Protein 2QGU (pdb70)

Structure (mmCIF, N/CA/C/O backbone):
data_2QGU
#
_entry.id   2QGU
#
_cell.length_a   42.495
_cell.length_b   46.478
_cell.length_c   117.508
_cell.angle_alpha   90.00
_cell.angle_beta   90.00
_cell.angle_gamma   90.00
#
_symmetry.space_group_name_H-M   'P 21 21 21'
#
loop_
_entity.id
_entity.type
_entity.pdbx_description
1 polymer 'Probable signal peptide protein'
2 non-polymer DI-PALMITOYL-3-SN-PHOSPHATIDYLETHANOLAMINE
3 water water
#
loop_
_atom_site.group_PDB
_atom_site.id
_atom_site.type_symbol
_atom_site.label_atom_id
_atom_site.label_alt_id
_atom_site.label_comp_id
_atom_site.label_asym_id
_atom_site.label_entity_id
_atom_site.label_seq_id
_atom_site.pdbx_PDB_ins_code
_atom_site.Cartn_x
_atom_site.Cartn_y
_atom_site.Cartn_z
_atom_site.occupancy
_atom_site.B_iso_or_equiv
_atom_site.auth_seq_id
_atom_site.auth_comp_id
_atom_site.auth_asym_id
_atom_site.auth_atom_id
_atom_site.pdbx_PDB_model_num
ATOM 1 N N . ALA A 1 29 ? 0.890 29.474 60.806 1.00 17.67 29 ALA A N 1
ATOM 2 C CA . ALA A 1 29 ? 1.915 28.480 60.370 1.00 16.89 29 ALA A CA 1
ATOM 3 C C . ALA A 1 29 ? 1.610 27.090 60.923 1.00 16.24 29 ALA A C 1
ATOM 4 O O . ALA A 1 29 ? 1.232 26.942 62.091 1.00 17.27 29 ALA A O 1
ATOM 6 N N . ASP A 1 30 ? 1.777 26.072 60.083 1.00 14.62 30 ASP A N 1
ATOM 7 C CA . ASP A 1 30 ? 1.548 24.692 60.517 1.00 13.10 30 ASP A CA 1
ATOM 8 C C . ASP A 1 30 ? 2.804 24.109 61.181 1.00 11.89 30 ASP A C 1
ATOM 9 O O . ASP A 1 30 ? 3.779 24.833 61.403 1.00 10.88 30 ASP A O 1
ATOM 14 N N . ALA A 1 31 ? 2.786 22.822 61.511 1.00 10.39 31 ALA A N 1
ATOM 15 C CA . ALA A 1 31 ? 3.907 22.221 62.238 1.00 9.42 31 ALA A CA 1
ATOM 16 C C . ALA A 1 31 ? 5.219 22.320 61.470 1.00 9.37 31 ALA A C 1
ATOM 17 O O . ALA A 1 31 ? 6.239 22.735 62.032 1.00 8.63 31 ALA A O 1
ATOM 19 N N . GLN A 1 32 ? 5.190 21.958 60.190 1.00 9.03 32 GLN A N 1
ATOM 20 C CA . GLN A 1 32 ? 6.412 21.941 59.388 1.00 9.56 32 GLN A CA 1
ATOM 21 C C . GLN A 1 32 ? 6.940 23.353 59.150 1.00 9.95 32 GLN A C 1
ATOM 22 O O . GLN A 1 32 ? 8.153 23.575 59.179 1.00 9.67 32 GLN A O 1
ATOM 28 N N . ALA A 1 33 ? 6.032 24.308 58.950 1.00 10.36 33 ALA A N 1
ATOM 29 C CA . ALA A 1 33 ? 6.425 25.709 58.747 1.00 10.84 33 ALA A CA 1
ATOM 30 C C . ALA A 1 33 ? 7.104 26.273 59.990 1.00 10.94 33 ALA A C 1
ATOM 31 O O . ALA A 1 33 ? 8.107 26.982 59.892 1.00 11.61 33 ALA A O 1
ATOM 33 N N . THR A 1 34 ? 6.561 25.935 61.155 1.00 10.89 34 THR A N 1
ATOM 34 C CA . THR A 1 34 ? 7.108 26.363 62.438 1.00 10.89 34 THR A CA 1
ATOM 35 C C . THR A 1 34 ? 8.531 25.839 62.632 1.00 10.22 34 THR A C 1
ATOM 36 O O . THR A 1 34 ? 9.444 26.592 62.996 1.00 10.38 34 THR A O 1
ATOM 40 N N . VAL A 1 35 ? 8.723 24.548 62.377 1.00 9.56 35 VAL A N 1
ATOM 41 C CA . VAL A 1 35 ? 10.046 23.945 62.498 1.00 9.15 35 VAL A CA 1
ATOM 42 C C . VAL A 1 35 ? 11.016 24.592 61.508 1.00 9.68 35 VAL A C 1
ATOM 43 O O . VAL A 1 35 ? 12.112 25.009 61.894 1.00 9.32 35 VAL A O 1
ATOM 47 N N . LYS A 1 36 ? 10.611 24.688 60.242 1.00 10.03 36 LYS A N 1
ATOM 48 C CA . LYS A 1 36 ? 11.486 25.245 59.205 1.00 10.83 36 LYS A CA 1
ATOM 49 C C . LYS A 1 36 ? 11.938 26.665 59.547 1.00 10.63 36 LYS A C 1
ATOM 50 O O . LYS A 1 36 ? 13.119 26.992 59.431 1.00 10.77 36 LYS A O 1
ATOM 56 N N . THR A 1 37 ? 10.992 27.504 59.955 1.00 11.09 37 THR A N 1
ATOM 57 C CA . THR A 1 37 ? 11.282 28.890 60.315 1.00 11.42 37 THR A CA 1
ATOM 58 C C . THR A 1 37 ? 12.279 28.966 61.477 1.00 11.21 37 THR A C 1
ATOM 59 O O . THR A 1 37 ? 13.253 29.722 61.413 1.00 11.85 37 THR A O 1
ATOM 63 N N . ALA A 1 38 ? 12.055 28.150 62.507 1.00 10.63 38 ALA A N 1
ATOM 64 C CA . ALA A 1 38 ? 12.918 28.122 63.687 1.00 10.02 38 ALA A CA 1
ATOM 65 C C . ALA A 1 38 ? 14.335 27.651 63.359 1.00 9.61 38 ALA A C 1
ATOM 66 O O . ALA A 1 38 ? 15.315 28.270 63.770 1.00 8.96 38 ALA A O 1
ATOM 68 N N . VAL A 1 39 ? 14.443 26.561 62.608 1.00 8.82 39 VAL A N 1
ATOM 69 C CA . VAL A 1 39 ? 15.754 26.024 62.247 1.00 9.07 39 VAL A CA 1
ATOM 70 C C . VAL A 1 39 ? 16.522 27.002 61.354 1.00 9.43 39 VAL A C 1
ATOM 71 O O . VAL A 1 39 ? 17.727 27.194 61.537 1.00 9.17 39 VAL A O 1
ATOM 75 N N . ASP A 1 40 ? 15.830 27.631 60.407 1.00 10.07 40 ASP A N 1
ATOM 76 C CA . ASP A 1 40 ? 16.456 28.652 59.558 1.00 11.02 40 ASP A CA 1
ATOM 77 C C . ASP A 1 40 ? 16.968 29.818 60.389 1.00 10.76 40 ASP A C 1
ATOM 78 O O . ASP A 1 40 ? 18.031 30.368 60.109 1.00 10.56 40 ASP A O 1
ATOM 83 N N . ASP A 1 41 ? 16.195 30.198 61.399 1.00 10.57 41 ASP A N 1
ATOM 84 C CA . ASP A 1 41 ? 16.566 31.282 62.299 1.00 10.54 41 ASP A CA 1
ATOM 85 C C . ASP A 1 41 ? 17.843 30.932 63.065 1.00 10.16 41 ASP A C 1
ATOM 86 O O . ASP A 1 41 ? 18.768 31.739 63.135 1.00 10.09 41 ASP A O 1
ATOM 91 N N . VAL A 1 42 ? 17.895 29.719 63.611 1.00 9.54 42 VAL A N 1
ATOM 92 C CA . VAL A 1 42 ? 19.090 29.224 64.287 1.00 9.12 42 VAL A CA 1
ATOM 93 C C . VAL A 1 42 ? 20.305 29.270 63.358 1.00 9.17 42 VAL A C 1
ATOM 94 O O . VAL A 1 42 ? 21.340 29.842 63.718 1.00 9.32 42 VAL A O 1
ATOM 98 N N . LEU A 1 43 ? 20.170 28.696 62.162 1.00 8.96 43 LEU A N 1
ATOM 99 C CA . LEU A 1 43 ? 21.288 28.619 61.216 1.00 9.21 43 LEU A CA 1
ATOM 100 C C . LEU A 1 43 ? 21.776 30.008 60.795 1.00 9.47 43 LEU A C 1
ATOM 101 O O . LEU A 1 43 ? 22.977 30.271 60.806 1.00 9.26 43 LEU A O 1
ATOM 106 N N . ALA A 1 44 ? 20.842 30.890 60.449 1.00 9.78 44 ALA A N 1
ATOM 107 C CA . ALA A 1 44 ? 21.191 32.250 60.013 1.00 10.15 44 ALA A CA 1
ATOM 108 C C . ALA A 1 44 ? 21.877 33.040 61.120 1.00 10.26 44 ALA A C 1
ATOM 109 O O . ALA A 1 44 ? 22.835 33.775 60.865 1.00 10.76 44 ALA A O 1
ATOM 111 N N . THR A 1 45 ? 21.381 32.894 62.347 1.00 10.31 45 THR A N 1
ATOM 112 C CA . THR A 1 45 ? 21.970 33.583 63.494 1.00 10.44 45 THR A CA 1
ATOM 113 C C . THR A 1 45 ? 23.419 33.151 63.733 1.00 10.50 45 THR A C 1
ATOM 114 O O . THR A 1 45 ? 24.305 34.000 63.892 1.00 10.69 45 THR A O 1
ATOM 118 N N . ILE A 1 46 ? 23.668 31.842 63.722 1.00 10.33 46 ILE A N 1
ATOM 119 C CA . ILE A 1 46 ? 25.033 31.326 63.874 1.00 10.22 46 ILE A CA 1
ATOM 120 C C . ILE A 1 46 ? 25.952 31.853 62.765 1.00 10.90 46 ILE A C 1
ATOM 121 O O . ILE A 1 46 ? 27.061 32.328 63.037 1.00 10.69 46 ILE A O 1
ATOM 126 N N . LYS A 1 47 ? 25.492 31.779 61.519 1.00 11.20 47 LYS A N 1
ATOM 127 C CA . LYS A 1 47 ? 26.313 32.193 60.379 1.00 12.13 47 LYS A CA 1
ATOM 128 C C . LYS A 1 47 ? 26.670 33.684 60.423 1.00 12.75 47 LYS A C 1
ATOM 129 O O . LYS A 1 47 ? 27.727 34.089 59.920 1.00 13.79 47 LYS A O 1
ATOM 135 N N . GLY A 1 48 ? 25.812 34.482 61.058 1.00 13.06 48 GLY A N 1
ATOM 136 C CA . GLY A 1 48 ? 26.037 35.924 61.188 1.00 13.79 48 GLY A CA 1
ATOM 137 C C . GLY A 1 48 ? 26.835 36.378 62.405 1.00 13.99 48 GLY A C 1
ATOM 138 O O . GLY A 1 48 ? 27.122 37.570 62.544 1.00 14.83 48 GLY A O 1
ATOM 139 N N . ASP A 1 49 ? 27.203 35.444 63.283 1.00 13.85 49 ASP A N 1
ATOM 140 C CA . ASP A 1 49 ? 27.878 35.780 64.543 1.00 14.05 49 ASP A CA 1
ATOM 141 C C . ASP A 1 49 ? 29.206 35.031 64.695 1.00 13.68 49 ASP A C 1
ATOM 142 O O . ASP A 1 49 ? 29.221 33.879 65.126 1.00 12.90 49 ASP A O 1
ATOM 147 N N . PRO A 1 50 ? 30.331 35.689 64.350 1.00 13.57 50 PRO A N 1
ATOM 148 C CA . PRO A 1 50 ? 31.647 35.060 64.515 1.00 13.91 50 PRO A CA 1
ATOM 149 C C . PRO A 1 50 ? 31.998 34.699 65.961 1.00 14.16 50 PRO A C 1
ATOM 150 O O . PRO A 1 50 ? 32.765 33.761 66.182 1.00 13.79 50 PRO A O 1
ATOM 154 N N . ASP A 1 51 ? 31.442 35.422 66.931 1.00 15.13 51 ASP A N 1
ATOM 155 C CA . ASP A 1 51 ? 31.715 35.140 68.344 1.00 16.20 51 ASP A CA 1
ATOM 156 C C . ASP A 1 51 ? 31.088 33.819 68.767 1.00 16.19 51 ASP A C 1
ATOM 157 O O . ASP A 1 51 ? 31.703 33.037 69.498 1.00 16.38 51 ASP A O 1
ATOM 162 N N . LEU A 1 52 ? 29.869 33.565 68.300 1.00 16.24 52 LEU A N 1
ATOM 163 C CA . LEU A 1 52 ? 29.236 32.271 68.535 1.00 16.31 52 LEU A CA 1
ATOM 164 C C . LEU A 1 52 ? 30.022 31.160 67.835 1.00 15.85 52 LEU A C 1
ATOM 165 O O . LEU A 1 52 ? 30.332 30.139 68.450 1.00 16.01 52 LEU A O 1
ATOM 170 N N . ARG A 1 53 ? 30.370 31.368 66.567 1.00 14.82 53 ARG A N 1
ATOM 171 C CA . ARG A 1 53 ? 31.171 30.385 65.840 1.00 14.53 53 ARG A CA 1
ATOM 172 C C . ARG A 1 53 ? 32.546 30.170 66.473 1.00 14.06 53 ARG A C 1
ATOM 173 O O . ARG A 1 53 ? 33.119 29.082 66.368 1.00 13.93 53 ARG A O 1
ATOM 181 N N . GLY A 1 54 ? 33.043 31.195 67.165 1.00 13.96 54 GLY A N 1
ATOM 182 C CA . GLY A 1 54 ? 34.305 31.100 67.902 1.00 13.90 54 GLY A CA 1
ATOM 183 C C . GLY A 1 54 ? 34.210 30.323 69.207 1.00 13.91 54 GLY A C 1
ATOM 184 O O . GLY A 1 54 ? 35.230 30.076 69.856 1.00 14.75 54 GLY A O 1
ATOM 185 N N . GLY A 1 55 ? 32.996 29.935 69.593 1.00 13.89 55 GLY A N 1
ATOM 186 C CA . GLY A 1 55 ? 32.788 29.073 70.764 1.00 13.75 55 GLY A CA 1
ATOM 187 C C . GLY A 1 55 ? 32.386 29.766 72.058 1.00 13.58 55 GLY A C 1
ATOM 188 O O . GLY A 1 55 ? 32.576 29.208 73.144 1.00 13.95 55 GLY A O 1
ATOM 189 N N . ASN A 1 56 ? 31.822 30.970 71.945 1.00 13.03 56 ASN A N 1
ATOM 190 C CA . ASN A 1 56 ? 31.310 31.706 73.104 1.00 11.89 56 ASN A CA 1
ATOM 191 C C . ASN A 1 56 ? 30.071 30.991 73.646 1.00 11.31 56 ASN A C 1
ATOM 192 O O . ASN A 1 56 ? 29.005 31.030 73.030 1.00 10.82 56 ASN A O 1
ATOM 197 N N . LEU A 1 57 ? 30.223 30.329 74.792 1.00 10.48 57 LEU A N 1
ATOM 198 C CA . LEU A 1 57 ? 29.144 29.518 75.357 1.00 10.31 57 LEU A CA 1
ATOM 199 C C . LEU A 1 57 ? 27.950 30.346 75.800 1.00 10.07 57 LEU A C 1
ATOM 200 O O . LEU A 1 57 ? 26.802 29.944 75.590 1.00 10.17 57 LEU A O 1
ATOM 205 N N . GLN A 1 58 ? 28.217 31.497 76.414 1.00 9.99 58 GLN A N 1
ATOM 206 C CA . GLN A 1 58 ? 27.145 32.385 76.840 1.00 9.60 58 GLN A CA 1
ATOM 207 C C . GLN A 1 58 ? 26.235 32.734 75.667 1.00 9.59 58 GLN A C 1
ATOM 208 O O . GLN A 1 58 ? 25.010 32.713 75.799 1.00 9.08 58 GLN A O 1
ATOM 214 N N . LYS A 1 59 ? 26.838 33.027 74.517 1.00 9.83 59 LYS A N 1
ATOM 215 C CA . LYS A 1 59 ? 26.079 33.347 73.317 1.00 9.86 59 LYS A CA 1
ATOM 216 C C . LYS A 1 59 ? 25.287 32.162 72.761 1.00 9.45 59 LYS A C 1
ATOM 217 O O . LYS A 1 59 ? 24.221 32.356 72.177 1.00 9.37 59 LYS A O 1
ATOM 223 N N . VAL A 1 60 ? 25.787 30.944 72.963 1.00 9.16 60 VAL A N 1
ATOM 224 C CA . VAL A 1 60 ? 25.040 29.745 72.558 1.00 8.99 60 VAL A CA 1
ATOM 225 C C . VAL A 1 60 ? 23.785 29.593 73.426 1.00 8.64 60 VAL A C 1
ATOM 226 O O . VAL A 1 60 ? 22.703 29.292 72.920 1.00 7.95 60 VAL A O 1
ATOM 230 N N . PHE A 1 61 ? 23.928 29.806 74.735 1.00 8.65 61 PHE A N 1
ATOM 231 C CA . PHE A 1 61 ? 22.765 29.804 75.618 1.00 8.51 61 PHE A CA 1
ATOM 232 C C . PHE A 1 61 ? 21.743 30.853 75.186 1.00 9.01 61 PHE A C 1
ATOM 233 O O . PHE A 1 61 ? 20.550 30.580 75.144 1.00 9.28 61 PHE A O 1
ATOM 241 N N . GLN A 1 62 ? 22.222 32.050 74.860 1.00 9.57 62 GLN A N 1
ATOM 242 C CA . GLN A 1 62 ? 21.345 33.131 74.418 1.00 10.13 62 GLN A CA 1
ATOM 243 C C . GLN A 1 62 ? 20.658 32.799 73.086 1.00 9.81 62 GLN A C 1
ATOM 244 O O . GLN A 1 62 ? 19.470 33.087 72.917 1.00 10.13 62 GLN A O 1
ATOM 250 N N . LEU A 1 63 ? 21.393 32.164 72.172 1.00 9.91 63 LEU A N 1
ATOM 251 C CA . LEU A 1 63 ? 20.831 31.658 70.911 1.00 10.14 63 LEU A CA 1
ATOM 252 C C . LEU A 1 63 ? 19.669 30.708 71.158 1.00 10.25 63 LEU A C 1
ATOM 253 O O . LEU A 1 63 ? 18.608 30.829 70.536 1.00 10.35 63 LEU A O 1
ATOM 258 N N . VAL A 1 64 ? 19.869 29.765 72.071 1.00 9.89 64 VAL A N 1
ATOM 259 C CA . VAL A 1 64 ? 18.834 28.789 72.394 1.00 10.32 64 VAL A CA 1
ATOM 260 C C . VAL A 1 64 ? 17.620 29.478 73.017 1.00 11.08 64 VAL A C 1
ATOM 261 O O . VAL A 1 64 ? 16.485 29.222 72.620 1.00 11.20 64 VAL A O 1
ATOM 265 N N . ASP A 1 65 ? 17.861 30.372 73.973 1.00 11.59 65 ASP A N 1
ATOM 266 C CA . ASP A 1 65 ? 16.774 31.093 74.628 1.00 12.69 65 ASP A CA 1
ATOM 267 C C . ASP A 1 65 ? 15.960 31.951 73.671 1.00 12.76 65 ASP A C 1
ATOM 268 O O . ASP A 1 65 ? 14.737 32.026 73.786 1.00 13.29 65 ASP A O 1
ATOM 273 N N . GLN A 1 66 ? 16.632 32.592 72.723 1.00 12.77 66 GLN A N 1
ATOM 274 C CA . GLN A 1 66 ? 15.954 33.531 71.834 1.00 12.74 66 GLN A CA 1
ATOM 275 C C . GLN A 1 66 ? 15.359 32.876 70.593 1.00 12.69 66 GLN A C 1
ATOM 276 O O . GLN A 1 66 ? 14.308 33.299 70.105 1.00 13.24 66 GLN A O 1
ATOM 282 N N . LYS A 1 67 ? 16.036 31.856 70.071 1.00 12.08 67 LYS A N 1
ATOM 283 C CA . LYS A 1 67 ? 15.680 31.304 68.763 1.00 11.87 67 LYS A CA 1
ATOM 284 C C . LYS A 1 67 ? 15.038 29.920 68.823 1.00 11.33 67 LYS A C 1
ATOM 285 O O . LYS A 1 67 ? 14.407 29.499 67.853 1.00 11.73 67 LYS A O 1
ATOM 291 N N . ILE A 1 68 ? 15.188 29.219 69.946 1.00 10.37 68 ILE A N 1
ATOM 292 C CA . ILE A 1 68 ? 14.612 27.869 70.074 1.00 10.27 68 ILE A CA 1
ATOM 293 C C . ILE A 1 68 ? 13.482 27.800 71.099 1.00 10.58 68 ILE A C 1
ATOM 294 O O . ILE A 1 68 ? 12.381 27.334 70.783 1.00 10.63 68 ILE A O 1
ATOM 299 N N . VAL A 1 69 ? 13.753 28.279 72.310 1.00 10.85 69 VAL A N 1
ATOM 300 C CA . VAL A 1 69 ? 12.793 28.230 73.423 1.00 11.80 69 VAL A CA 1
ATOM 301 C C . VAL A 1 69 ? 11.373 28.735 73.077 1.00 11.97 69 VAL A C 1
ATOM 302 O O . VAL A 1 69 ? 10.392 28.057 73.415 1.00 12.89 69 VAL A O 1
ATOM 306 N N . PRO A 1 70 ? 11.250 29.903 72.403 1.00 12.43 70 PRO A N 1
ATOM 307 C CA . PRO A 1 70 ? 9.898 30.372 72.058 1.00 12.31 70 PRO A CA 1
ATOM 308 C C . PRO A 1 70 ? 9.113 29.434 71.126 1.00 11.94 70 PRO A C 1
ATOM 309 O O . PRO A 1 70 ? 7.891 29.573 71.002 1.00 12.44 70 PRO A O 1
ATOM 313 N N . ARG A 1 71 ? 9.809 28.499 70.478 1.00 11.00 71 ARG A N 1
ATOM 314 C CA . ARG A 1 71 ? 9.173 27.555 69.561 1.00 10.73 71 ARG A CA 1
ATOM 315 C C . ARG A 1 71 ? 9.183 26.131 70.103 1.00 9.95 71 ARG A C 1
ATOM 316 O O . ARG A 1 71 ? 8.905 25.185 69.369 1.00 9.83 71 ARG A O 1
ATOM 324 N N . ALA A 1 72 ? 9.501 25.986 71.384 1.00 9.58 72 ALA A N 1
ATOM 325 C CA . ALA A 1 72 ? 9.652 24.676 71.999 1.00 9.35 72 ALA A CA 1
ATOM 326 C C . ALA A 1 72 ? 8.820 24.564 73.270 1.00 9.31 72 ALA A C 1
ATOM 327 O O . ALA A 1 72 ? 8.402 25.574 73.839 1.00 10.01 72 ALA A O 1
ATOM 329 N N . ASP A 1 73 ? 8.576 23.329 73.697 1.00 8.66 73 ASP A N 1
ATOM 330 C CA . ASP A 1 73 ? 7.945 23.058 74.985 1.00 8.82 73 ASP A CA 1
ATOM 331 C C . ASP A 1 73 ? 8.859 22.123 75.763 1.00 8.59 73 ASP A C 1
ATOM 332 O O . ASP A 1 73 ? 8.625 20.906 75.846 1.00 8.21 73 ASP A O 1
ATOM 337 N N . PHE A 1 74 ? 9.913 22.705 76.325 1.00 8.56 74 PHE A N 1
ATOM 338 C CA . PHE A 1 74 ? 10.912 21.913 77.028 1.00 8.37 74 PHE A CA 1
ATOM 339 C C . PHE A 1 74 ? 10.409 21.365 78.368 1.00 8.46 74 PHE A C 1
ATOM 340 O O . PHE A 1 74 ? 10.950 20.382 78.876 1.00 8.26 74 PHE A O 1
ATOM 348 N N . LYS A 1 75 ? 9.368 21.980 78.927 1.00 8.19 75 LYS A N 1
ATOM 349 C CA . LYS A 1 75 ? 8.732 21.417 80.108 1.00 8.89 75 LYS A CA 1
ATOM 350 C C . LYS A 1 75 ? 8.168 20.037 79.766 1.00 8.61 75 LYS A C 1
ATOM 351 O O . LYS A 1 75 ? 8.334 19.088 80.540 1.00 8.76 75 LYS A O 1
ATOM 357 N N . ARG A 1 76 ? 7.523 19.914 78.603 1.00 8.33 76 ARG A N 1
ATOM 358 C CA . ARG A 1 76 ? 7.043 18.599 78.170 1.00 8.91 76 ARG A CA 1
ATOM 359 C C . ARG A 1 76 ? 8.189 17.605 77.974 1.00 8.52 76 ARG A C 1
ATOM 360 O O . ARG A 1 76 ? 8.088 16.459 78.397 1.00 8.76 76 ARG A O 1
ATOM 368 N N . THR A 1 77 ? 9.277 18.043 77.338 1.00 8.46 77 THR A N 1
ATOM 369 C CA . THR A 1 77 ? 10.445 17.180 77.174 1.00 7.94 77 THR A CA 1
ATOM 370 C C . THR A 1 77 ? 10.911 16.645 78.525 1.00 7.93 77 THR A C 1
ATOM 371 O O . THR A 1 77 ? 11.233 15.466 78.660 1.00 7.94 77 THR A O 1
ATOM 375 N N . THR A 1 78 ? 10.936 17.528 79.521 1.00 8.15 78 THR A N 1
ATOM 376 C CA . THR A 1 78 ? 11.384 17.161 80.860 1.00 8.36 78 THR A CA 1
ATOM 377 C C . THR A 1 78 ? 10.392 16.218 81.533 1.00 8.81 78 THR A C 1
ATOM 378 O O . THR A 1 78 ? 10.794 15.253 82.179 1.00 9.02 78 THR A O 1
ATOM 382 N N . GLN A 1 79 ? 9.101 16.502 81.369 1.00 9.19 79 GLN A N 1
ATOM 383 C CA . GLN A 1 79 ? 8.052 15.620 81.877 1.00 10.40 79 GLN A CA 1
ATOM 384 C C . GLN A 1 79 ? 8.186 14.210 81.309 1.00 10.04 79 GLN A C 1
ATOM 385 O O . GLN A 1 79 ? 8.101 13.225 82.042 1.00 10.44 79 GLN A O 1
ATOM 391 N N . ILE A 1 80 ? 8.406 14.109 79.999 1.00 9.40 80 ILE A N 1
ATOM 392 C CA . ILE A 1 80 ? 8.560 12.800 79.376 1.00 9.68 80 ILE A CA 1
ATOM 393 C C . ILE A 1 80 ? 9.787 12.087 79.946 1.00 9.65 80 ILE A C 1
ATOM 394 O O . ILE A 1 80 ? 9.714 10.908 80.305 1.00 10.49 80 ILE A O 1
ATOM 399 N N . ALA A 1 81 ? 10.900 12.812 80.058 1.00 9.75 81 ALA A N 1
ATOM 400 C CA . ALA A 1 81 ? 12.142 12.237 80.575 1.00 10.23 81 ALA A CA 1
ATOM 401 C C . ALA A 1 81 ? 12.020 11.752 82.021 1.00 10.85 81 ALA A C 1
ATOM 402 O O . ALA A 1 81 ? 12.687 10.797 82.415 1.00 11.02 81 ALA A O 1
ATOM 420 N N . GLY A 1 83 ? 9.136 10.687 83.408 1.00 12.57 83 GLY A N 1
ATOM 421 C CA . GLY A 1 83 ? 8.139 9.609 83.466 1.00 13.34 83 GLY A CA 1
ATOM 422 C C . GLY A 1 83 ? 7.253 9.685 84.695 1.00 13.90 83 GLY A C 1
ATOM 423 O O . GLY A 1 83 ? 6.801 10.766 85.073 1.00 14.24 83 GLY A O 1
ATOM 424 N N . ARG A 1 84 ? 7.046 8.545 85.350 1.00 14.46 84 ARG A N 1
ATOM 425 C CA . ARG A 1 84 ? 6.187 8.494 86.536 1.00 15.19 84 ARG A CA 1
ATOM 426 C C . ARG A 1 84 ? 6.748 9.281 87.732 1.00 14.82 84 ARG A C 1
ATOM 427 O O . ARG A 1 84 ? 6.039 9.519 88.713 1.00 15.23 84 ARG A O 1
ATOM 435 N N . PHE A 1 85 ? 8.008 9.705 87.634 1.00 14.65 85 PHE A N 1
ATOM 436 C CA . PHE A 1 85 ? 8.672 10.433 88.722 1.00 14.71 85 PHE A CA 1
ATOM 437 C C . PHE A 1 85 ? 8.434 11.941 88.683 1.00 15.21 85 PHE A C 1
ATOM 438 O O . PHE A 1 85 ? 8.736 12.646 89.647 1.00 14.55 85 PHE A O 1
ATOM 446 N N . TRP A 1 86 ? 7.885 12.435 87.576 1.00 15.72 86 TRP A N 1
ATOM 447 C CA . TRP A 1 86 ? 7.580 13.860 87.447 1.00 16.91 86 TRP A CA 1
ATOM 448 C C . TRP A 1 86 ? 6.693 14.335 88.596 1.00 17.42 86 TRP A C 1
ATOM 449 O O . TRP A 1 86 ? 6.999 15.338 89.242 1.00 17.29 86 TRP A O 1
ATOM 460 N N . SER A 1 87 ? 5.617 13.593 88.854 1.00 18.32 87 SER A N 1
ATOM 461 C CA . SER A 1 87 ? 4.688 13.920 89.940 1.00 19.25 87 SER A CA 1
ATOM 462 C C . SER A 1 87 ? 5.312 13.784 91.335 1.00 19.54 87 SER A C 1
ATOM 463 O O . SER A 1 87 ? 4.860 14.436 92.284 1.00 20.01 87 SER A O 1
ATOM 466 N N . GLN A 1 88 ? 6.346 12.950 91.452 1.00 19.57 88 GLN A N 1
ATOM 467 C CA . GLN A 1 88 ? 7.097 12.766 92.705 1.00 19.65 88 GLN A CA 1
ATOM 468 C C . GLN A 1 88 ? 7.983 13.958 93.076 1.00 19.06 88 GLN A C 1
ATOM 469 O O . GLN A 1 88 ? 8.331 14.143 94.243 1.00 19.33 88 GLN A O 1
ATOM 475 N N . ALA A 1 89 ? 8.367 14.753 92.081 1.00 18.13 89 ALA A N 1
ATOM 476 C CA . ALA A 1 89 ? 9.224 15.908 92.319 1.00 17.64 89 ALA A CA 1
ATOM 477 C C . ALA A 1 89 ? 8.411 17.092 92.834 1.00 17.35 89 ALA A C 1
ATOM 478 O O . ALA A 1 89 ? 7.293 17.326 92.378 1.00 17.49 89 ALA A O 1
ATOM 480 N N . THR A 1 90 ? 8.980 17.833 93.782 1.00 17.19 90 THR A N 1
ATOM 481 C CA . THR A 1 90 ? 8.396 19.098 94.231 1.00 17.22 90 THR A CA 1
ATOM 482 C C . THR A 1 90 ? 8.380 20.087 93.062 1.00 17.17 90 THR A C 1
ATOM 483 O O . THR A 1 90 ? 9.114 19.894 92.090 1.00 16.98 90 THR A O 1
ATOM 487 N N . PRO A 1 91 ? 7.539 21.139 93.131 1.00 17.00 91 PRO A N 1
ATOM 488 C CA . PRO A 1 91 ? 7.562 22.126 92.047 1.00 16.78 91 PRO A CA 1
ATOM 489 C C . PRO A 1 91 ? 8.962 22.709 91.847 1.00 16.63 91 PRO A C 1
ATOM 490 O O . PRO A 1 91 ? 9.385 22.945 90.711 1.00 16.13 91 PRO A O 1
ATOM 494 N N . GLU A 1 92 ? 9.674 22.910 92.950 1.00 16.26 92 GLU A N 1
ATOM 495 C CA . GLU A 1 92 ? 11.032 23.448 92.938 1.00 16.23 92 GLU A CA 1
ATOM 496 C C . GLU A 1 92 ? 12.003 22.480 92.260 1.00 15.48 92 GLU A C 1
ATOM 497 O O . GLU A 1 92 ? 12.823 22.895 91.435 1.00 15.23 92 GLU A O 1
ATOM 503 N N . GLN A 1 93 ? 11.896 21.194 92.597 1.00 14.57 93 GLN A N 1
ATOM 504 C CA . GLN A 1 93 ? 12.685 20.161 91.920 1.00 13.54 93 GLN A CA 1
ATOM 505 C C . GLN A 1 93 ? 12.384 20.098 90.432 1.00 13.09 93 GLN A C 1
ATOM 506 O O . GLN A 1 93 ? 13.296 19.934 89.624 1.00 12.57 93 GLN A O 1
ATOM 512 N N . GLN A 1 94 ? 11.110 20.244 90.076 1.00 12.75 94 GLN A N 1
ATOM 513 C CA . GLN A 1 94 ? 10.704 20.234 88.671 1.00 12.48 94 GLN A CA 1
ATOM 514 C C . GLN A 1 94 ? 11.390 21.349 87.888 1.00 12.35 94 GLN A C 1
ATOM 515 O O . GLN A 1 94 ? 11.872 21.128 86.780 1.00 11.71 94 GLN A O 1
ATOM 521 N N . GLN A 1 95 ? 11.458 22.541 88.474 1.00 11.96 95 GLN A N 1
ATOM 522 C CA . GLN A 1 95 ? 12.144 23.663 87.841 1.00 12.08 95 GLN A CA 1
ATOM 523 C C . GLN A 1 95 ? 13.655 23.427 87.755 1.00 11.29 95 GLN A C 1
ATOM 524 O O . GLN A 1 95 ? 14.266 23.661 86.710 1.00 11.33 95 GLN A O 1
ATOM 530 N N . GLN A 1 96 ? 14.253 22.950 88.846 1.00 10.93 96 GLN A N 1
ATOM 531 C CA . GLN A 1 96 ? 15.693 22.681 88.872 1.00 10.98 96 GLN A CA 1
ATOM 532 C C . GLN A 1 96 ? 16.093 21.631 87.845 1.00 10.06 96 GLN A C 1
ATOM 533 O O . GLN A 1 96 ? 17.124 21.771 87.183 1.00 10.09 96 GLN A O 1
ATOM 539 N N . ILE A 1 97 ? 15.278 20.584 87.731 1.00 9.63 97 ILE A N 1
ATOM 540 C CA . ILE A 1 97 ? 15.526 19.517 86.756 1.00 9.07 97 ILE A CA 1
ATOM 541 C C . ILE A 1 97 ? 15.387 20.010 85.313 1.00 8.86 97 ILE A C 1
ATOM 542 O O . ILE A 1 97 ? 16.240 19.710 84.478 1.00 8.51 97 ILE A O 1
ATOM 547 N N A GLN A 1 98 ? 14.331 20.766 85.024 0.50 8.66 98 GLN A N 1
ATOM 548 N N B GLN A 1 98 ? 14.323 20.761 85.030 0.50 8.59 98 GLN A N 1
ATOM 549 C CA A GLN A 1 98 ? 14.198 21.360 83.694 0.50 8.66 98 GLN A CA 1
ATOM 550 C CA B GLN A 1 98 ? 14.160 21.406 83.722 0.50 8.45 98 GLN A CA 1
ATOM 551 C C A GLN A 1 98 ? 15.409 22.229 83.349 0.50 8.74 98 GLN A C 1
ATOM 552 C C B GLN A 1 98 ? 15.383 22.241 83.352 0.50 8.67 98 GLN A C 1
ATOM 553 O O A GLN A 1 98 ? 15.968 22.115 82.257 0.50 8.50 98 GLN A O 1
ATOM 554 O O B GLN A 1 98 ? 15.919 22.118 82.250 0.50 8.44 98 GLN A O 1
ATOM 565 N N . ASP A 1 99 ? 15.817 23.085 84.284 1.00 8.65 99 ASP A N 1
ATOM 566 C CA . ASP A 1 99 ? 16.946 23.982 84.056 1.00 8.93 99 ASP A CA 1
ATOM 567 C C . ASP A 1 99 ? 18.257 23.217 83.874 1.00 8.37 99 ASP A C 1
ATOM 568 O O . ASP A 1 99 ? 19.050 23.533 82.986 1.00 8.43 99 ASP A O 1
ATOM 573 N N . GLY A 1 100 ? 18.474 22.198 84.705 1.00 8.02 100 GLY A N 1
ATOM 574 C CA . GLY A 1 100 ? 19.698 21.396 84.626 1.00 7.53 100 GLY A CA 1
ATOM 575 C C . GLY A 1 100 ? 19.763 20.545 83.369 1.00 7.48 100 GLY A C 1
ATOM 576 O O . GLY A 1 100 ? 20.828 20.387 82.774 1.00 7.14 100 GLY A O 1
ATOM 577 N N . PHE A 1 101 ? 18.619 19.984 82.985 1.00 7.26 101 PHE A N 1
ATOM 578 C CA . PHE A 1 101 ? 18.491 19.194 81.759 1.00 7.28 101 PHE A CA 1
ATOM 579 C C . PHE A 1 101 ? 18.716 20.083 80.523 1.00 7.41 101 PHE A C 1
ATOM 580 O O . PHE A 1 101 ? 19.476 19.719 79.620 1.00 7.45 101 PHE A O 1
ATOM 588 N N . LYS A 1 102 ? 18.103 21.266 80.513 1.00 7.64 102 LYS A N 1
ATOM 589 C CA . LYS A 1 102 ? 18.316 22.235 79.434 1.00 7.99 102 LYS A CA 1
ATOM 590 C C . LYS A 1 102 ? 19.795 22.610 79.312 1.00 7.93 102 LYS A C 1
ATOM 591 O O . LYS A 1 102 ? 20.361 22.587 78.222 1.00 8.32 102 LYS A O 1
ATOM 597 N N . SER A 1 103 ? 20.422 22.949 80.434 1.00 7.72 103 SER A N 1
ATOM 598 C CA . SER A 1 103 ? 21.847 23.262 80.432 1.00 7.97 103 SER A CA 1
ATOM 599 C C . SER A 1 103 ? 22.692 22.098 79.911 1.00 8.12 103 SER A C 1
ATOM 600 O O . SER A 1 103 ? 23.620 22.307 79.132 1.00 8.35 103 SER A O 1
ATOM 603 N N A LEU A 1 104 ? 22.351 20.882 80.340 0.50 8.39 104 LEU A N 1
ATOM 604 N N B LEU A 1 104 ? 22.371 20.878 80.343 0.50 7.79 104 LEU A N 1
ATOM 605 C CA A LEU A 1 104 ? 23.043 19.664 79.922 0.50 8.60 104 LEU A CA 1
ATOM 606 C CA B LEU A 1 104 ? 23.091 19.693 79.889 0.50 7.74 104 LEU A CA 1
ATOM 607 C C A LEU A 1 104 ? 23.017 19.495 78.402 0.50 8.26 104 LEU A C 1
ATOM 608 C C B LEU A 1 104 ? 23.046 19.599 78.369 0.50 7.73 104 LEU A C 1
ATOM 609 O O A LEU A 1 104 ? 24.044 19.217 77.782 0.50 8.17 104 LEU A O 1
ATOM 610 O O B LEU A 1 104 ? 24.084 19.468 77.716 0.50 7.48 104 LEU A O 1
ATOM 619 N N . LEU A 1 105 ? 21.842 19.685 77.810 1.00 7.71 105 LEU A N 1
ATOM 620 C CA . LEU A 1 105 ? 21.680 19.581 76.357 1.00 7.14 105 LEU A CA 1
ATOM 621 C C . LEU A 1 105 ? 22.398 20.692 75.595 1.00 7.44 105 LEU A C 1
ATOM 622 O O . LEU A 1 105 ? 23.056 20.423 74.594 1.00 7.55 105 LEU A O 1
ATOM 627 N N . ILE A 1 106 ? 22.283 21.933 76.070 1.00 7.35 106 ILE A N 1
ATOM 628 C CA . ILE A 1 106 ? 22.942 23.046 75.392 1.00 7.55 106 ILE A CA 1
ATOM 629 C C . ILE A 1 106 ? 24.457 22.821 75.403 1.00 7.60 106 ILE A C 1
ATOM 630 O O . ILE A 1 106 ? 25.113 22.946 74.370 1.00 7.62 106 ILE A O 1
ATOM 635 N N . ARG A 1 107 ? 25.009 22.464 76.561 1.00 7.63 107 ARG A N 1
ATOM 636 C CA . ARG A 1 107 ? 26.444 22.204 76.677 1.00 8.05 107 ARG A CA 1
ATOM 637 C C . ARG A 1 107 ? 26.906 21.025 75.819 1.00 8.24 107 ARG A C 1
ATOM 638 O O . ARG A 1 107 ? 28.008 21.044 75.275 1.00 8.95 107 ARG A O 1
ATOM 646 N N . THR A 1 108 ? 26.051 20.013 75.691 1.00 8.54 108 THR A N 1
ATOM 647 C CA . THR A 1 108 ? 26.342 18.842 74.861 1.00 8.80 108 THR A CA 1
ATOM 648 C C . THR A 1 108 ? 26.444 19.213 73.376 1.00 8.71 108 THR A C 1
ATOM 649 O O . THR A 1 108 ? 27.331 18.727 72.666 1.00 9.21 108 THR A O 1
ATOM 653 N N . TYR A 1 109 ? 25.540 20.077 72.913 1.00 8.41 109 TYR A N 1
ATOM 654 C CA . TYR A 1 109 ? 25.456 20.382 71.490 1.00 8.38 109 TYR A CA 1
ATOM 655 C C . TYR A 1 109 ? 26.066 21.719 71.104 1.00 8.45 109 TYR A C 1
ATOM 656 O O . TYR A 1 109 ? 26.023 22.108 69.939 1.00 8.52 109 TYR A O 1
ATOM 665 N N . ALA A 1 110 ? 26.673 22.402 72.071 1.00 8.52 110 ALA A N 1
ATOM 666 C CA . ALA A 1 110 ? 27.249 23.724 71.816 1.00 8.66 110 ALA A CA 1
ATOM 667 C C . ALA A 1 110 ? 28.328 23.683 70.738 1.00 8.93 110 ALA A C 1
ATOM 668 O O . ALA A 1 110 ? 28.417 24.599 69.920 1.00 9.23 110 ALA A O 1
ATOM 670 N N . GLY A 1 111 ? 29.147 22.633 70.745 1.00 9.51 111 GLY A N 1
ATOM 671 C CA . GLY A 1 111 ? 30.184 22.466 69.728 1.00 9.77 111 GLY A CA 1
ATOM 672 C C . GLY A 1 111 ? 29.621 22.332 68.325 1.00 9.81 111 GLY A C 1
ATOM 673 O O . GLY A 1 111 ? 30.092 22.995 67.391 1.00 10.12 111 GLY A O 1
ATOM 674 N N . ALA A 1 112 ? 28.605 21.486 68.177 1.00 9.70 112 ALA A N 1
ATOM 675 C CA . ALA A 1 112 ? 27.968 21.265 66.885 1.00 9.94 112 ALA A CA 1
ATOM 676 C C . ALA A 1 112 ? 27.353 22.553 66.350 1.00 9.95 112 ALA A C 1
ATOM 677 O O . ALA A 1 112 ? 27.455 22.847 65.161 1.00 10.56 112 ALA A O 1
ATOM 679 N N . LEU A 1 113 ? 26.720 23.325 67.229 1.00 9.22 113 LEU A N 1
ATOM 680 C CA . LEU A 1 113 ? 26.122 24.589 66.814 1.00 8.97 113 LEU A CA 1
ATOM 681 C C . LEU A 1 113 ? 27.182 25.605 66.393 1.00 8.74 113 LEU A C 1
ATOM 682 O O . LEU A 1 113 ? 27.047 26.242 65.350 1.00 9.15 113 LEU A O 1
ATOM 687 N N . ALA A 1 114 ? 28.235 25.745 67.194 1.00 9.06 114 ALA A N 1
ATOM 688 C CA . ALA A 1 114 ? 29.303 26.703 66.892 1.00 9.04 114 ALA A CA 1
ATOM 689 C C . ALA A 1 114 ? 30.038 26.386 65.597 1.00 9.42 114 ALA A C 1
ATOM 690 O O . ALA A 1 114 ? 30.560 27.290 64.942 1.00 9.86 114 ALA A O 1
ATOM 692 N N . ASN A 1 115 ? 30.071 25.107 65.232 1.00 9.22 115 ASN A N 1
ATOM 693 C CA . ASN A 1 115 ? 30.803 24.652 64.055 1.00 9.97 115 ASN A CA 1
ATOM 694 C C . ASN A 1 115 ? 30.025 24.802 62.747 1.00 9.79 115 ASN A C 1
ATOM 695 O O . ASN A 1 115 ? 30.551 24.516 61.666 1.00 10.07 115 ASN A O 1
ATOM 700 N N . VAL A 1 116 ? 28.777 25.263 62.841 1.00 9.31 116 VAL A N 1
ATOM 701 C CA . VAL A 1 116 ? 27.966 25.531 61.648 1.00 9.67 116 VAL A 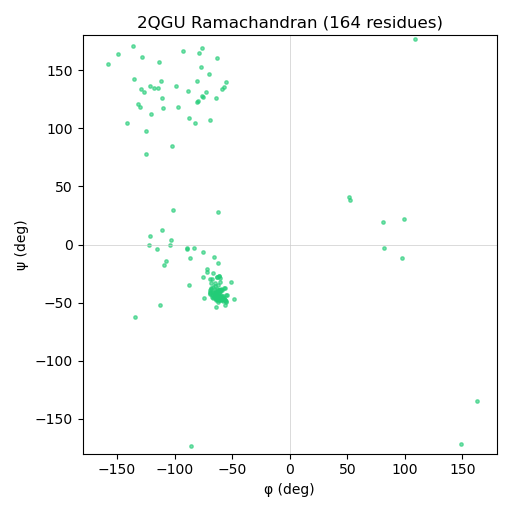CA 1
ATOM 702 C C . VAL A 1 116 ? 28.658 26.557 60.743 1.00 9.94 116 VAL A C 1
ATOM 703 O O . VAL A 1 116 ? 29.170 27.573 61.222 1.00 10.78 116 VAL A O 1
ATOM 707 N N . ARG A 1 117 ? 28.692 26.267 59.443 1.00 10.51 117 ARG A N 1
ATOM 708 C CA . ARG A 1 117 ? 29.235 27.201 58.455 1.00 10.72 117 ARG A CA 1
ATOM 709 C C . ARG A 1 117 ? 28.312 27.306 57.243 1.00 10.91 117 ARG A C 1
ATOM 710 O O . ARG A 1 117 ? 27.772 28.373 56.954 1.00 11.46 117 ARG A O 1
ATOM 718 N N . ASN A 1 118 ? 28.130 26.190 56.542 1.00 11.22 118 ASN A N 1
ATOM 719 C CA . ASN A 1 118 ? 27.413 26.193 55.271 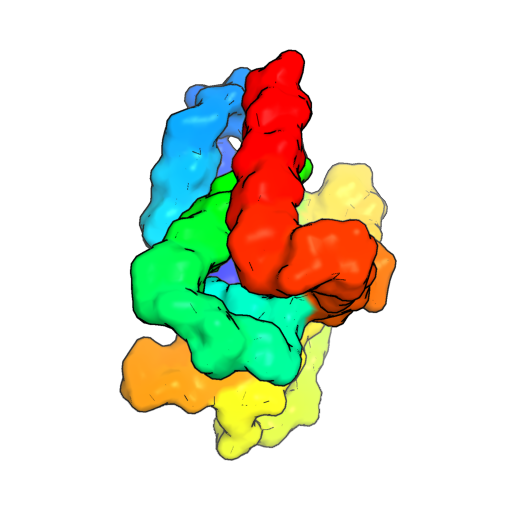1.00 11.57 118 ASN A CA 1
ATOM 720 C C . ASN A 1 118 ? 26.183 25.284 55.229 1.00 11.00 118 ASN A C 1
ATOM 721 O O . ASN A 1 118 ? 25.572 25.104 54.169 1.00 11.11 118 ASN A O 1
ATOM 726 N N . GLN A 1 119 ? 25.816 24.718 56.379 1.00 10.85 119 GLN A N 1
ATOM 727 C CA . GLN A 1 119 ? 24.724 23.745 56.438 1.00 10.89 119 GLN A CA 1
ATOM 728 C C . GLN A 1 119 ? 23.421 24.299 55.907 1.00 10.99 119 GLN A C 1
ATOM 729 O O . GLN A 1 119 ? 23.045 25.429 56.211 1.00 11.20 119 GLN A O 1
ATOM 735 N N . THR A 1 120 ? 22.748 23.479 55.105 1.00 10.87 120 THR A N 1
ATOM 736 C CA . THR A 1 120 ? 21.402 23.751 54.636 1.00 10.77 120 THR A CA 1
ATOM 737 C C . THR A 1 120 ? 20.529 22.562 55.029 1.00 10.06 120 THR A C 1
ATOM 738 O O . THR A 1 120 ? 21.042 21.489 55.342 1.00 9.75 120 THR A O 1
ATOM 742 N N A VAL A 1 121 ? 19.215 22.752 55.005 0.50 9.95 121 VAL A N 1
ATOM 743 N N B VAL A 1 121 ? 19.216 22.771 55.017 0.50 9.81 121 VAL 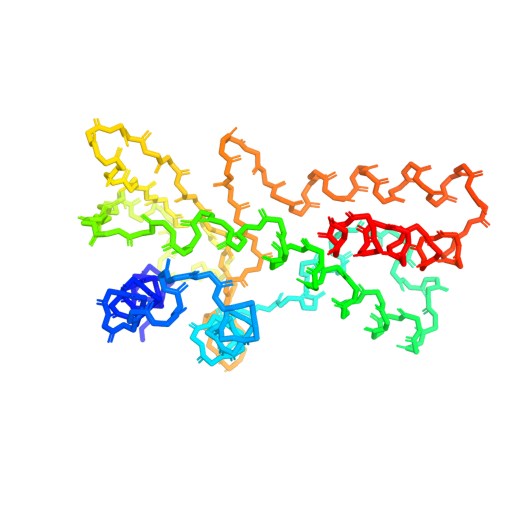A N 1
ATOM 744 C CA A VAL A 1 121 ? 18.290 21.704 55.435 0.50 9.99 121 VAL A CA 1
ATOM 745 C CA B VAL A 1 121 ? 18.260 21.740 55.421 0.50 9.73 121 VAL A CA 1
ATOM 746 C C A VAL A 1 121 ? 17.154 21.511 54.434 0.50 9.76 121 VAL A C 1
ATOM 747 C C B VAL A 1 121 ? 17.226 21.512 54.327 0.50 9.60 121 VAL A C 1
ATOM 748 O O A VAL A 1 121 ? 16.573 22.483 53.937 0.50 10.05 121 VAL A O 1
ATOM 749 O O B VAL A 1 121 ? 16.782 22.457 53.663 0.50 9.87 121 VAL A O 1
ATOM 756 N N . ALA A 1 122 ? 16.868 20.246 54.135 1.00 9.60 122 ALA A N 1
ATOM 757 C CA . ALA A 1 122 ? 15.771 19.870 53.261 1.00 9.37 122 ALA A CA 1
ATOM 758 C C . ALA A 1 122 ? 14.754 19.123 54.108 1.00 9.13 122 ALA A C 1
ATOM 759 O O . ALA A 1 122 ? 15.125 18.313 54.968 1.00 9.20 122 ALA A O 1
ATOM 761 N N . TYR A 1 123 ? 13.479 19.413 53.877 1.00 8.96 123 TYR A N 1
ATOM 762 C CA . TYR A 1 123 ? 12.397 18.751 54.596 1.00 8.81 123 TYR A CA 1
ATOM 763 C C . TYR A 1 123 ? 11.788 17.629 53.777 1.00 8.79 123 TYR A C 1
ATOM 764 O O . TYR A 1 123 ? 11.577 17.759 52.565 1.00 9.58 123 TYR A O 1
ATOM 773 N N . LYS A 1 124 ? 11.545 16.513 54.452 1.00 8.36 124 LYS A N 1
ATOM 774 C CA . LYS A 1 124 ? 10.842 15.391 53.856 1.00 8.07 124 LYS A CA 1
ATOM 775 C C . LYS A 1 124 ? 9.338 15.705 53.873 1.00 7.88 124 LYS A C 1
ATOM 776 O O . LYS A 1 124 ? 8.902 16.634 54.566 1.00 7.64 124 LYS A O 1
ATOM 782 N N . PRO A 1 125 ? 8.537 14.952 53.100 1.00 7.69 125 PRO A N 1
ATOM 783 C CA . PRO A 1 125 ? 7.102 15.236 53.095 1.00 7.54 125 PRO A CA 1
ATOM 784 C C . PRO A 1 125 ? 6.507 15.205 54.498 1.00 7.15 125 PRO A C 1
ATOM 785 O O . PRO A 1 125 ? 6.869 14.350 55.315 1.00 7.75 125 PRO A O 1
ATOM 789 N N . PHE A 1 126 ? 5.606 16.142 54.767 1.00 7.33 126 PHE A N 1
ATOM 790 C CA . PHE A 1 126 ? 4.826 16.107 55.992 1.00 7.04 126 PHE A CA 1
ATOM 791 C C . PHE A 1 126 ? 3.682 15.129 55.791 1.00 7.15 126 PHE A C 1
ATOM 792 O O . PHE A 1 126 ? 2.877 15.283 54.867 1.00 7.29 126 PHE A O 1
ATOM 800 N N . ARG A 1 127 ? 3.621 14.121 56.657 1.00 6.64 127 ARG A N 1
ATOM 801 C CA . ARG A 1 127 ? 2.756 12.965 56.422 1.00 6.64 127 ARG A CA 1
ATOM 802 C C . ARG A 1 127 ? 1.518 12.882 57.304 1.00 6.75 127 ARG A C 1
ATOM 803 O O . ARG A 1 127 ? 0.622 12.091 57.023 1.00 6.75 127 ARG A O 1
ATOM 811 N N . ALA A 1 128 ? 1.472 13.660 58.379 1.00 6.92 128 ALA A N 1
ATOM 812 C CA . ALA A 1 128 ? 0.285 13.681 59.235 1.00 7.39 128 ALA A CA 1
ATOM 813 C C . ALA A 1 128 ? -0.849 14.478 58.585 1.00 7.81 128 ALA A C 1
ATOM 814 O O . ALA A 1 128 ? -0.645 15.162 57.575 1.00 8.28 128 ALA A O 1
ATOM 816 N N . ALA A 1 129 ? -2.046 14.390 59.161 1.00 8.24 129 ALA A N 1
ATOM 817 C CA . ALA A 1 129 ? -3.168 15.188 58.677 1.00 8.79 129 ALA A CA 1
ATOM 818 C C . ALA A 1 129 ? -3.050 16.630 59.160 1.00 9.27 129 ALA A C 1
ATOM 819 O O . ALA A 1 129 ? -2.466 16.896 60.222 1.00 9.37 129 ALA A O 1
ATOM 821 N N . ALA A 1 130 ? -3.625 17.556 58.397 1.00 9.81 130 ALA A N 1
ATOM 822 C CA . ALA A 1 130 ? -3.589 18.967 58.765 1.00 10.29 130 ALA A CA 1
ATOM 823 C C . ALA A 1 130 ? -4.271 19.206 60.114 1.00 10.20 130 ALA A C 1
ATOM 824 O O . ALA A 1 130 ? -3.903 20.134 60.838 1.00 10.91 130 ALA A O 1
ATOM 826 N N . ASP A 1 131 ? -5.245 18.359 60.451 1.00 9.92 131 ASP A N 1
ATOM 827 C CA . ASP A 1 131 ? -5.992 18.456 61.710 1.00 10.20 131 ASP A CA 1
ATOM 828 C C . ASP A 1 131 ? -5.380 17.678 62.882 1.00 10.15 131 ASP A C 1
ATOM 829 O O . ASP A 1 131 ? -5.903 17.727 64.000 1.00 10.38 131 ASP A O 1
ATOM 834 N N . ASP A 1 132 ? -4.301 16.935 62.625 1.00 9.36 132 ASP A N 1
ATOM 835 C CA . ASP A 1 132 ? -3.568 16.273 63.710 1.00 9.39 132 ASP A CA 1
ATOM 836 C C . ASP A 1 132 ? -2.831 17.306 64.566 1.00 9.47 132 ASP A C 1
ATOM 837 O O . ASP A 1 132 ? -2.376 18.334 64.058 1.00 9.66 132 ASP A O 1
ATOM 842 N N . THR A 1 133 ? -2.724 17.026 65.863 1.00 9.40 133 THR A N 1
ATOM 843 C CA . THR A 1 133 ? -2.153 17.994 66.806 1.00 9.48 133 THR A CA 1
ATOM 844 C C . THR A 1 133 ? -0.845 17.544 67.459 1.00 8.89 133 THR A C 1
ATOM 845 O O . THR A 1 133 ? -0.242 18.293 68.227 1.00 9.12 133 THR A O 1
ATOM 849 N N . ASP A 1 134 ? -0.415 16.319 67.163 1.00 8.02 134 ASP A N 1
ATOM 850 C CA . ASP A 1 134 ? 0.839 15.796 67.689 1.00 7.99 134 ASP A CA 1
ATOM 851 C C . ASP A 1 134 ? 1.491 14.991 66.576 1.00 7.79 134 ASP A C 1
ATOM 852 O O . ASP A 1 134 ? 1.069 13.872 66.266 1.00 8.32 134 ASP A O 1
ATOM 857 N N . VAL A 1 135 ? 2.517 15.578 65.972 1.00 6.28 135 VAL A N 1
ATOM 858 C CA . VAL A 1 135 ? 3.012 15.122 64.667 1.00 6.48 135 VAL A CA 1
ATOM 859 C C . VAL A 1 135 ? 4.536 15.052 64.641 1.00 6.02 135 VAL A C 1
ATOM 860 O O . VAL A 1 135 ? 5.205 15.512 65.573 1.00 6.24 135 VAL A O 1
ATOM 864 N N . VAL A 1 136 ? 5.078 14.477 63.568 1.00 5.60 136 VAL A N 1
ATOM 865 C CA . VAL A 1 136 ? 6.523 14.439 63.357 1.00 5.54 136 VAL A CA 1
ATOM 866 C C . VAL A 1 136 ? 6.867 15.198 62.081 1.00 5.67 136 VAL A C 1
ATOM 867 O O . VAL A 1 136 ? 6.195 15.046 61.062 1.00 6.48 136 VAL A O 1
ATOM 871 N N . VAL A 1 137 ? 7.896 16.037 62.168 1.00 5.60 137 VAL A N 1
ATOM 872 C CA . VAL A 1 137 ? 8.478 16.722 61.013 1.00 5.78 137 VAL A CA 1
ATOM 873 C C . VAL A 1 137 ? 9.864 16.132 60.784 1.00 5.93 137 VAL A C 1
ATOM 874 O O . VAL A 1 137 ? 10.679 16.076 61.711 1.00 6.27 137 VAL A O 1
ATOM 878 N N . ARG A 1 138 ? 10.118 15.669 59.562 1.00 5.93 138 ARG A N 1
ATOM 879 C CA . ARG A 1 138 ? 11.374 14.996 59.251 1.00 6.37 138 ARG A CA 1
ATOM 880 C C . ARG A 1 138 ? 12.225 15.834 58.307 1.00 6.30 138 ARG A C 1
ATOM 881 O O . ARG A 1 138 ? 11.713 16.466 57.382 1.00 6.25 138 ARG A O 1
ATOM 889 N N . SER A 1 139 ? 13.535 15.837 58.541 1.00 6.13 139 SER A N 1
ATOM 890 C CA . SER A 1 139 ? 14.436 16.675 57.759 1.00 6.35 139 SER A CA 1
ATOM 891 C C . SER A 1 139 ? 15.821 16.053 57.626 1.00 6.39 139 SER A C 1
ATOM 892 O O . SER A 1 139 ? 16.178 15.125 58.362 1.00 6.37 139 SER A O 1
ATOM 895 N N . THR A 1 140 ? 16.586 16.582 56.672 1.00 6.84 140 THR A N 1
ATOM 896 C CA . THR A 1 140 ? 17.967 16.173 56.447 1.00 7.49 140 THR A CA 1
ATOM 897 C C . THR A 1 140 ? 18.829 17.422 56.332 1.00 7.60 140 THR A C 1
ATOM 898 O O . THR A 1 140 ? 18.594 18.274 55.464 1.00 7.34 140 THR A O 1
ATOM 902 N N . VAL A 1 141 ? 19.817 17.530 57.209 1.00 7.59 141 VAL A N 1
ATOM 903 C CA . VAL A 1 141 ? 20.798 18.608 57.156 1.00 8.34 141 VAL A CA 1
ATOM 904 C C . VAL A 1 141 ? 21.940 18.153 56.250 1.00 8.13 141 VAL A C 1
ATOM 905 O O . VAL A 1 141 ? 22.431 17.027 56.390 1.00 8.80 141 VAL A O 1
ATOM 909 N N . ASN A 1 142 ? 22.350 19.012 55.316 1.00 8.26 142 ASN A N 1
ATOM 910 C CA . ASN A 1 142 ? 23.580 18.759 54.575 1.00 8.70 142 ASN A CA 1
ATOM 911 C C . ASN A 1 142 ? 24.768 19.237 55.402 1.00 8.52 142 ASN A C 1
ATOM 912 O O . ASN A 1 142 ? 25.005 20.439 55.525 1.00 9.16 142 ASN A O 1
ATOM 917 N N . ASN A 1 143 ? 25.490 18.284 55.987 1.00 8.81 143 ASN A N 1
ATOM 918 C CA . ASN A 1 143 ? 26.648 18.579 56.817 1.00 8.88 143 ASN A CA 1
ATOM 919 C C . ASN A 1 143 ? 27.933 1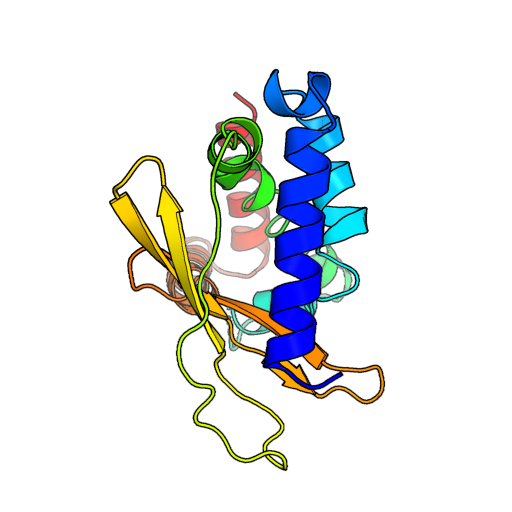8.323 56.050 1.00 9.51 143 ASN A C 1
ATOM 920 O O . ASN A 1 143 ? 28.518 17.245 56.150 1.00 8.70 143 ASN A O 1
ATOM 925 N N . ASN A 1 144 ? 28.367 19.324 55.282 1.00 10.08 144 ASN A N 1
ATOM 926 C CA . ASN A 1 144 ? 29.582 19.214 54.460 1.00 10.89 144 ASN A CA 1
ATOM 927 C C . ASN A 1 144 ? 29.542 17.951 53.585 1.00 10.53 144 ASN A C 1
ATOM 928 O O . ASN A 1 144 ? 30.547 17.246 53.443 1.00 11.08 144 ASN A O 1
ATOM 933 N N . GLY A 1 145 ? 28.366 17.663 53.030 1.00 10.08 145 GLY A N 1
ATOM 934 C CA . GLY A 1 145 ? 28.190 16.510 52.147 1.00 9.45 145 GLY A CA 1
ATOM 935 C C . GLY A 1 145 ? 27.628 15.258 52.795 1.00 9.28 145 GLY A C 1
ATOM 936 O O . GLY A 1 145 ? 27.257 14.306 52.094 1.00 9.76 145 GLY A O 1
ATOM 937 N N . GLU A 1 146 ? 27.580 15.248 54.127 1.00 8.51 146 GLU A N 1
ATOM 938 C CA . GLU A 1 146 ? 27.054 14.118 54.893 1.00 7.74 146 GLU A CA 1
ATOM 939 C C . GLU A 1 146 ? 25.600 14.391 55.274 1.00 7.68 146 GLU A C 1
ATOM 940 O O . GLU A 1 146 ? 25.328 15.356 55.986 1.00 8.32 146 GLU A O 1
ATOM 946 N N . PRO A 1 147 ? 24.657 13.548 54.808 1.00 7.71 147 PRO A N 1
ATOM 947 C CA . PRO A 1 147 ? 23.269 13.693 55.272 1.00 7.39 147 PRO A CA 1
ATOM 948 C C . PRO A 1 147 ? 23.128 13.425 56.772 1.00 7.19 147 PRO A C 1
ATOM 949 O O . PRO A 1 147 ? 23.547 12.372 57.273 1.00 7.46 147 PRO A O 1
ATOM 953 N N . VAL A 1 148 ? 22.542 14.387 57.479 1.00 6.60 148 VAL A N 1
ATOM 954 C CA . VAL A 1 148 ? 22.301 14.265 58.915 1.00 6.67 148 VAL A CA 1
ATOM 955 C C . VAL A 1 148 ? 20.796 14.375 59.164 1.00 6.59 148 VAL A C 1
ATOM 956 O O . VAL A 1 148 ? 20.204 15.433 58.954 1.00 6.93 148 VAL A O 1
ATOM 960 N N . ALA A 1 149 ? 20.179 13.276 59.593 1.00 6.31 149 ALA A N 1
ATOM 961 C CA . ALA A 1 149 ? 18.737 13.255 59.838 1.00 6.12 149 ALA A CA 1
ATOM 962 C C . ALA A 1 149 ? 18.397 13.974 61.141 1.00 6.10 149 ALA A C 1
ATOM 963 O O . ALA A 1 149 ? 18.956 13.672 62.203 1.00 6.73 149 ALA A O 1
ATOM 965 N N . LEU A 1 150 ? 17.474 14.927 61.057 1.00 5.90 150 LEU A N 1
ATOM 966 C CA . LEU A 1 150 ? 16.909 15.533 62.258 1.00 5.90 150 LEU A CA 1
ATOM 967 C C . LEU A 1 150 ? 15.405 15.498 62.137 1.00 5.82 150 LEU A C 1
ATOM 968 O O . LEU A 1 150 ? 14.847 16.093 61.219 1.00 5.88 150 LEU A O 1
ATOM 973 N N . ASP A 1 151 ? 14.755 14.792 63.057 1.00 5.77 151 ASP A N 1
ATOM 974 C CA . ASP A 1 151 ? 13.290 14.773 63.099 1.00 5.79 151 ASP A CA 1
ATOM 975 C C . ASP A 1 151 ? 12.820 15.449 64.378 1.00 5.95 151 ASP A C 1
ATOM 976 O O . ASP A 1 151 ? 13.562 15.514 65.356 1.00 5.69 151 ASP A O 1
ATOM 981 N N . TYR A 1 152 ? 11.581 15.930 64.361 1.00 5.69 152 TYR A N 1
ATOM 982 C CA . TYR A 1 152 ? 11.038 16.700 65.473 1.00 5.63 152 TYR A CA 1
ATOM 983 C C . TYR A 1 152 ? 9.648 16.233 65.814 1.00 5.75 152 TYR A C 1
ATOM 984 O O . TYR A 1 152 ? 8.853 15.967 64.913 1.00 6.01 152 TYR A O 1
ATOM 993 N N A ARG A 1 153 ? 9.352 16.124 67.105 0.50 5.83 153 ARG A N 1
ATOM 994 N N B ARG A 1 153 ? 9.348 16.138 67.106 0.50 5.93 153 ARG A N 1
ATOM 995 C CA A ARG A 1 153 ? 7.971 15.968 67.548 0.50 5.88 153 ARG A CA 1
ATOM 996 C CA B ARG A 1 153 ? 7.970 15.953 67.559 0.50 6.07 153 ARG A CA 1
ATOM 997 C C A ARG A 1 153 ? 7.415 17.350 67.840 0.50 5.98 153 ARG A C 1
ATOM 998 C C B ARG A 1 153 ? 7.388 17.323 67.891 0.50 6.13 153 ARG A C 1
ATOM 999 O O A ARG A 1 153 ? 8.065 18.166 68.502 0.50 6.17 153 ARG A O 1
ATOM 1000 O O B ARG A 1 153 ? 7.992 18.102 68.633 0.50 6.39 153 ARG A O 1
ATOM 1015 N N . VAL A 1 154 ? 6.220 17.615 67.322 1.00 6.20 154 VAL A N 1
ATOM 1016 C CA . VAL A 1 154 ? 5.617 18.938 67.417 1.00 6.59 154 VAL A CA 1
ATOM 1017 C C . VAL A 1 154 ? 4.181 18.799 67.885 1.00 7.08 154 VAL A C 1
ATOM 1018 O O . VAL A 1 154 ? 3.437 17.962 67.381 1.00 6.86 154 VAL A O 1
ATOM 1022 N N . GLU A 1 155 ? 3.806 19.607 68.872 1.00 7.61 155 GLU A N 1
ATOM 1023 C CA . GLU A 1 155 ? 2.455 19.572 69.419 1.00 9.24 155 GLU A CA 1
ATOM 1024 C C . GLU A 1 155 ? 1.794 20.937 69.286 1.00 9.33 155 GLU A C 1
ATOM 1025 O O . GLU A 1 155 ? 2.419 21.961 69.572 1.00 8.89 155 GLU A O 1
ATOM 1031 N N . LYS A 1 156 ? 0.529 20.941 68.866 1.00 10.49 156 LYS A N 1
ATOM 1032 C CA . LYS A 1 156 ? -0.217 22.181 68.717 1.00 12.63 156 LYS A CA 1
ATOM 1033 C C . LYS A 1 156 ? -0.870 22.537 70.040 1.00 14.17 156 LYS A C 1
ATOM 1034 O O . LYS A 1 156 ? -1.815 21.870 70.471 1.00 14.67 156 LYS A O 1
ATOM 1040 N N . SER A 1 157 ? -0.329 23.580 70.670 1.00 16.22 157 SER A N 1
ATOM 1041 C CA . SER A 1 157 ? -0.826 24.116 71.934 1.00 17.93 157 SER A CA 1
ATOM 1042 C C . SER A 1 157 ? -1.814 25.243 71.638 1.00 18.62 157 SER A C 1
ATOM 1043 O O . SER A 1 157 ? -1.881 25.709 70.500 1.00 18.62 157 SER A O 1
ATOM 1046 N N . PRO A 1 158 ? -2.591 25.679 72.654 1.00 19.50 158 PRO A N 1
ATOM 1047 C CA . PRO A 1 158 ? -3.395 26.895 72.490 1.00 20.04 158 PRO A CA 1
ATOM 1048 C C . PRO A 1 158 ? -2.582 28.088 71.980 1.00 20.46 158 PRO A C 1
ATOM 1049 O O . PRO A 1 158 ? -3.110 28.916 71.236 1.00 20.89 158 PRO A O 1
ATOM 1053 N N . ASN A 1 159 ? -1.305 28.154 72.359 1.00 20.90 159 ASN A N 1
ATOM 1054 C CA . ASN A 1 159 ? -0.418 29.231 71.910 1.00 20.99 159 ASN A CA 1
ATOM 1055 C C . ASN A 1 159 ? 0.539 28.846 70.771 1.00 20.21 159 ASN A C 1
ATOM 1056 O O . ASN A 1 159 ? 1.631 29.399 70.651 1.00 20.80 159 ASN A O 1
ATOM 1061 N N . GLY A 1 160 ? 0.111 27.906 69.929 1.00 19.22 160 GLY A N 1
ATOM 1062 C CA . GLY A 1 160 ? 0.839 27.586 68.703 1.00 17.16 160 GLY A CA 1
ATOM 1063 C C . GLY A 1 160 ? 1.545 26.242 68.717 1.00 15.25 160 GLY A C 1
ATOM 1064 O O . GLY A 1 160 ? 1.505 25.517 69.712 1.00 15.63 160 GLY A O 1
ATOM 1065 N N . TRP A 1 161 ? 2.165 25.910 67.588 1.00 13.44 161 TRP A N 1
ATOM 1066 C CA . TRP A 1 161 ? 2.968 24.696 67.466 1.00 11.32 161 TRP A CA 1
ATOM 1067 C C . TRP A 1 161 ? 4.281 24.827 68.233 1.00 10.99 161 TRP A C 1
ATOM 1068 O O . TRP A 1 161 ? 4.996 25.827 68.094 1.00 11.45 161 TRP A O 1
ATOM 1079 N N . LYS A 1 162 ? 4.584 23.811 69.039 1.00 9.49 162 LYS A N 1
ATOM 1080 C CA . LYS A 1 162 ? 5.830 23.765 69.810 1.00 8.99 162 LYS A CA 1
ATOM 1081 C C . LYS A 1 162 ? 6.553 22.437 69.618 1.00 8.18 162 LYS A C 1
ATOM 1082 O O . LYS A 1 162 ? 5.944 21.373 69.710 1.00 7.88 162 LYS A O 1
ATOM 1088 N N . VAL A 1 163 ? 7.860 22.514 69.382 1.00 7.80 163 VAL A N 1
ATOM 1089 C CA . VAL A 1 163 ? 8.712 21.325 69.334 1.00 7.57 163 VAL A CA 1
ATOM 1090 C C . VAL A 1 163 ? 8.979 20.814 70.751 1.00 7.66 163 VAL A C 1
ATOM 1091 O O . VAL A 1 163 ? 9.405 21.583 71.618 1.00 8.01 163 VAL A O 1
ATOM 1095 N N . TYR A 1 164 ? 8.733 19.530 70.987 1.00 7.33 164 TYR A N 1
ATOM 1096 C CA . TYR A 1 164 ? 8.998 18.953 72.305 1.00 7.11 164 TYR A CA 1
ATOM 1097 C C . TYR A 1 164 ? 9.962 17.766 72.303 1.00 7.14 164 TYR A C 1
ATOM 1098 O O . TYR A 1 164 ? 10.267 17.214 73.358 1.00 7.50 164 TYR A O 1
ATOM 1107 N N . ASP A 1 165 ? 10.445 17.378 71.128 1.00 6.81 165 ASP A N 1
ATOM 1108 C CA . ASP A 1 165 ? 11.460 16.332 71.053 1.00 6.59 165 ASP A CA 1
ATOM 1109 C C . ASP A 1 165 ? 12.212 16.450 69.744 1.00 6.17 165 ASP A C 1
ATOM 1110 O O . ASP A 1 165 ? 11.699 17.009 68.768 1.00 6.29 165 ASP A O 1
ATOM 1115 N N . ILE A 1 166 ? 13.437 15.937 69.745 1.00 6.15 166 ILE A N 1
ATOM 1116 C CA . ILE A 1 166 ? 14.284 15.924 68.556 1.00 6.36 166 ILE A CA 1
ATOM 1117 C C . ILE A 1 166 ? 14.930 14.552 68.440 1.00 6.34 166 ILE A C 1
ATOM 1118 O O . ILE A 1 166 ? 15.265 13.925 69.450 1.00 6.37 166 ILE A O 1
ATOM 1123 N N . ASN A 1 167 ? 15.055 14.082 67.204 1.00 5.82 167 ASN A N 1
ATOM 1124 C CA . ASN A 1 167 ? 15.634 12.785 66.915 1.00 6.37 167 ASN A CA 1
ATOM 1125 C C . ASN A 1 167 ? 16.975 12.992 66.234 1.00 6.58 167 ASN A C 1
ATOM 1126 O O . ASN A 1 167 ? 17.036 13.589 65.161 1.00 6.16 167 ASN A O 1
ATOM 1131 N N . ILE A 1 168 ? 18.036 12.520 66.891 1.00 6.87 168 ILE A N 1
ATOM 1132 C CA . ILE A 1 168 ? 19.417 12.702 66.440 1.00 7.70 168 ILE A CA 1
ATOM 1133 C C . ILE A 1 168 ? 20.055 11.324 66.380 1.00 8.22 168 ILE A C 1
ATOM 1134 O O . ILE A 1 168 ? 19.943 10.549 67.332 1.00 8.60 168 ILE A O 1
ATOM 1139 N N . SER A 1 169 ? 20.718 11.023 65.266 1.00 8.76 169 SER A N 1
ATOM 1140 C CA . SER A 1 169 ? 21.329 9.705 65.051 1.00 9.70 169 SER A CA 1
ATOM 1141 C C . SER A 1 169 ? 20.320 8.571 65.276 1.00 9.95 169 SER A C 1
ATOM 1142 O O . SER A 1 169 ? 20.650 7.522 65.828 1.00 10.72 169 SER A O 1
ATOM 1145 N N . GLY A 1 170 ? 19.081 8.806 64.855 1.00 9.78 170 GLY A N 1
ATOM 1146 C CA . GLY A 1 170 ? 18.023 7.809 64.934 1.00 9.77 170 GLY A CA 1
ATOM 1147 C C . GLY A 1 170 ? 17.320 7.680 66.277 1.00 9.76 170 GLY A C 1
ATOM 1148 O O . GLY A 1 170 ? 16.355 6.925 66.395 1.00 10.60 170 GLY A O 1
ATOM 1149 N N . LEU A 1 171 ? 17.771 8.441 67.274 1.00 9.20 171 LEU A N 1
ATOM 1150 C CA . LEU A 1 171 ? 17.251 8.311 68.643 1.00 8.97 171 LEU A CA 1
ATOM 1151 C C . LEU A 1 171 ? 16.506 9.559 69.101 1.00 8.28 171 LEU A C 1
ATOM 1152 O O . LEU A 1 171 ? 16.994 10.665 68.925 1.00 7.90 171 LEU A O 1
ATOM 1157 N N . TRP A 1 172 ? 15.340 9.369 69.717 1.00 7.62 172 TRP A N 1
ATOM 1158 C CA . TRP A 1 172 ? 14.592 10.484 70.296 1.00 7.18 172 TRP A CA 1
ATOM 1159 C C . TRP A 1 172 ? 15.196 10.853 71.631 1.00 7.49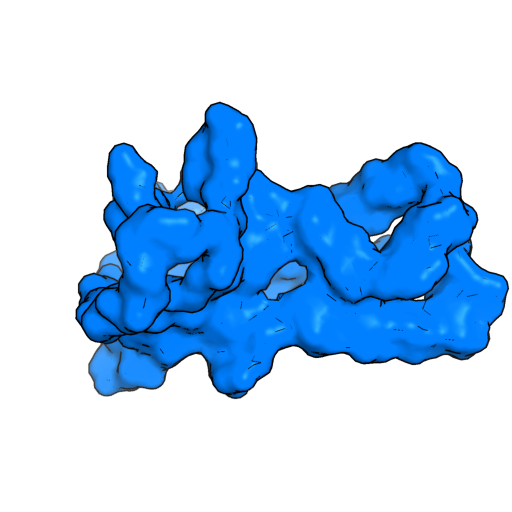 172 TRP A C 1
ATOM 1160 O O . TRP A 1 172 ? 15.295 10.011 72.521 1.00 7.71 172 TRP A O 1
ATOM 1171 N N . LEU A 1 173 ? 15.585 12.112 71.780 1.00 7.77 173 LEU A N 1
ATOM 1172 C CA . LEU A 1 173 ? 16.240 12.539 73.018 1.00 7.85 173 LEU A CA 1
ATOM 1173 C C . LEU A 1 173 ? 15.382 12.319 74.265 1.00 7.93 173 LEU A C 1
ATOM 1174 O O . LEU A 1 173 ? 15.900 11.893 75.297 1.00 8.11 173 LEU A O 1
A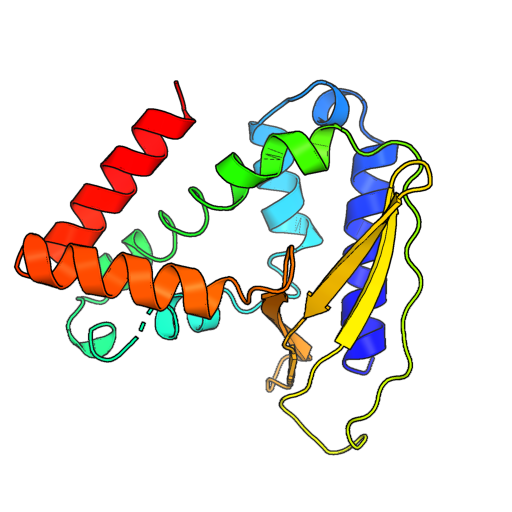TOM 1179 N N . SER A 1 174 ? 14.080 12.566 74.178 1.00 7.36 174 SER A N 1
ATOM 1180 C CA . SER A 1 174 ? 13.238 12.354 75.361 1.00 7.74 174 SER A CA 1
ATOM 1181 C C . SER A 1 174 ? 13.274 10.898 75.816 1.00 8.15 174 SER A C 1
ATOM 1182 O O . SER A 1 174 ? 13.199 10.628 77.018 1.00 8.59 174 SER A O 1
ATOM 1185 N N . GLU A 1 175 ? 13.418 9.973 74.867 1.00 8.37 175 GLU A N 1
ATOM 1186 C CA . GLU A 1 175 ? 13.494 8.545 75.185 1.00 9.16 175 GLU A CA 1
ATOM 1187 C C . GLU A 1 175 ? 14.845 8.172 75.785 1.00 8.79 175 GLU A C 1
ATOM 1188 O O . GLU A 1 175 ? 14.904 7.461 76.787 1.00 9.13 175 GLU A O 1
ATOM 1194 N N . THR A 1 176 ? 15.926 8.653 75.184 1.00 8.93 176 THR A N 1
ATOM 1195 C CA . THR A 1 176 ? 17.257 8.407 75.719 1.00 8.97 176 THR A CA 1
ATOM 1196 C C . THR A 1 176 ? 17.339 8.879 77.163 1.00 8.99 176 THR A C 1
ATOM 1197 O O . THR A 1 176 ? 17.805 8.144 78.042 1.00 8.88 176 THR A O 1
ATOM 1201 N N . TYR A 1 177 ? 16.873 10.099 77.408 1.00 8.57 177 TYR A N 1
ATOM 1202 C CA . TYR A 1 177 ? 16.954 10.661 78.751 1.00 8.50 177 TYR A CA 1
ATOM 1203 C C . TYR A 1 177 ? 15.927 10.088 79.717 1.00 8.51 177 TYR A C 1
ATOM 1204 O O . TYR A 1 177 ? 16.195 10.004 80.911 1.00 8.51 177 TYR A O 1
ATOM 1213 N N . LYS A 1 178 ? 14.780 9.642 79.212 1.00 8.55 178 LYS A N 1
ATOM 1214 C CA . LYS A 1 178 ? 13.842 8.887 80.047 1.00 9.09 178 LYS A CA 1
ATOM 1215 C C . LYS A 1 178 ? 14.535 7.665 80.642 1.00 9.44 178 LYS A C 1
ATOM 1216 O O . LYS A 1 178 ? 14.441 7.409 81.854 1.00 9.44 178 LYS A O 1
ATOM 1222 N N . ASN A 1 179 ? 15.246 6.920 79.801 1.00 9.58 179 ASN A N 1
ATOM 1223 C CA . ASN A 1 179 ? 15.921 5.712 80.266 1.00 10.13 179 ASN A CA 1
ATOM 1224 C C . ASN A 1 179 ? 17.082 6.040 81.189 1.00 10.11 179 ASN A C 1
ATOM 1225 O O . ASN A 1 179 ? 17.260 5.400 82.228 1.00 9.96 179 ASN A O 1
ATOM 1230 N N . GLN A 1 180 ? 17.859 7.051 80.823 1.00 9.60 180 GLN A N 1
ATOM 1231 C CA . GLN A 1 180 ? 18.995 7.472 81.637 1.00 9.65 180 GLN A CA 1
ATOM 1232 C C . GLN A 1 180 ? 18.529 7.953 83.008 1.00 9.67 180 GLN A C 1
ATOM 1233 O O . GLN A 1 180 ? 19.099 7.563 84.033 1.00 9.53 180 GLN A O 1
ATOM 1239 N N . PHE A 1 181 ? 17.483 8.779 83.031 1.00 9.35 181 PHE A N 1
ATOM 1240 C CA . PHE A 1 181 ? 16.993 9.341 84.288 1.00 9.15 181 PHE A CA 1
ATOM 1241 C C . PHE A 1 181 ? 16.359 8.284 85.181 1.00 9.28 181 PHE A C 1
ATOM 1242 O O . PHE A 1 181 ? 16.528 8.335 86.400 1.00 9.57 181 PHE A O 1
ATOM 1250 N N . ALA A 1 182 ? 15.632 7.336 84.595 1.00 9.16 182 ALA A N 1
ATOM 1251 C CA . ALA A 1 182 ? 15.008 6.278 85.394 1.00 8.94 182 ALA A CA 1
ATOM 1252 C C . ALA A 1 182 ? 16.085 5.452 86.093 1.00 9.26 182 ALA A C 1
ATOM 1253 O O . ALA A 1 182 ? 15.926 5.074 87.260 1.00 9.89 182 ALA A O 1
ATOM 1255 N N . ASP A 1 183 ? 17.184 5.198 85.386 1.00 9.41 183 ASP A N 1
ATOM 1256 C CA . ASP A 1 183 ? 18.291 4.424 85.930 1.00 9.65 183 ASP A CA 1
ATOM 1257 C C . ASP A 1 183 ? 18.931 5.134 87.123 1.00 9.62 183 ASP A C 1
ATOM 1258 O O . ASP A 1 183 ? 19.191 4.508 88.157 1.00 9.59 183 ASP A O 1
ATOM 1263 N N . VAL A 1 184 ? 19.162 6.440 86.976 1.00 9.28 184 VAL A N 1
ATOM 1264 C CA . VAL A 1 184 ? 19.729 7.273 88.036 1.00 9.70 184 VAL A CA 1
ATOM 1265 C C . VAL A 1 184 ? 18.796 7.309 89.249 1.00 9.35 184 VAL A C 1
ATOM 1266 O O . VAL A 1 184 ? 19.232 7.104 90.386 1.00 9.68 184 VAL A O 1
ATOM 1270 N N . ILE A 1 185 ? 17.512 7.545 89.001 1.00 9.44 185 ILE A N 1
ATOM 1271 C CA . ILE A 1 185 ? 16.518 7.601 90.071 1.00 9.12 185 ILE A CA 1
ATOM 1272 C C .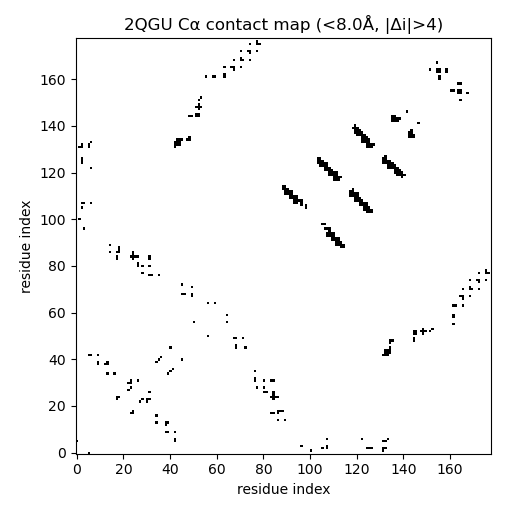 ILE A 1 185 ? 16.465 6.268 90.827 1.00 9.27 185 ILE A C 1
ATOM 1273 O O . ILE A 1 185 ? 16.330 6.251 92.052 1.00 9.71 185 ILE A O 1
ATOM 1278 N N . SER A 1 186 ? 16.592 5.161 90.098 1.00 9.32 186 SER A N 1
ATOM 1279 C CA . SER A 1 186 ? 16.625 3.829 90.704 1.00 9.31 186 SER A CA 1
ATOM 1280 C C . SER A 1 186 ? 17.845 3.641 91.606 1.00 9.33 186 SER A C 1
ATOM 1281 O O . SER A 1 186 ? 17.714 3.280 92.779 1.00 9.30 186 SER A O 1
ATOM 1284 N N .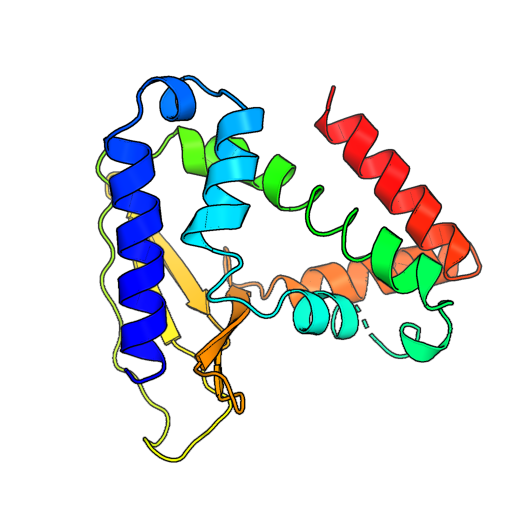 LYS A 1 187 ? 19.027 3.905 91.054 1.00 9.40 187 LYS A N 1
ATOM 1285 C CA . LYS A 1 187 ? 20.292 3.666 91.748 1.00 9.76 187 LYS A CA 1
ATOM 1286 C C . LYS A 1 187 ? 20.533 4.618 92.918 1.00 9.70 187 LYS A C 1
ATOM 1287 O O . LYS A 1 187 ? 21.201 4.253 93.892 1.00 10.17 187 LYS A O 1
ATOM 1293 N N . ARG A 1 188 ? 19.987 5.825 92.821 1.00 9.75 188 ARG A N 1
ATOM 1294 C CA . ARG A 1 188 ? 20.213 6.863 93.833 1.00 9.43 188 ARG A CA 1
ATOM 1295 C C . ARG A 1 188 ? 19.019 7.076 94.763 1.00 9.42 188 ARG A C 1
ATOM 1296 O O . ARG A 1 188 ? 19.067 7.923 95.660 1.00 10.20 188 ARG A O 1
ATOM 1304 N N . GLY A 1 189 ? 17.949 6.317 94.546 1.00 9.41 189 GLY A N 1
ATOM 1305 C CA . GLY A 1 189 ? 16.845 6.251 95.503 1.00 9.11 189 GLY A CA 1
ATOM 1306 C C . GLY A 1 189 ? 15.830 7.381 95.460 1.00 9.18 189 GLY A C 1
ATOM 1307 O O . GLY A 1 189 ? 15.097 7.596 96.428 1.00 9.02 189 GLY A O 1
ATOM 1308 N N . GLY A 1 190 ? 15.773 8.102 94.343 1.00 9.34 190 GLY A N 1
ATOM 1309 C CA . GLY A 1 190 ? 14.729 9.102 94.169 1.00 9.62 190 GLY A CA 1
ATOM 1310 C C . GLY A 1 190 ? 15.088 10.312 93.334 1.00 9.67 190 GLY A C 1
ATOM 1311 O O . GLY A 1 190 ? 16.158 10.372 92.729 1.00 9.41 190 GLY A O 1
ATOM 1312 N N . VAL A 1 191 ? 14.175 11.285 93.338 1.00 9.82 191 VAL A N 1
ATOM 1313 C CA . VAL A 1 191 ? 14.285 12.511 92.537 1.00 10.71 191 VAL A CA 1
ATOM 1314 C C . VAL A 1 191 ? 15.467 13.377 92.959 1.00 10.14 191 VAL A C 1
ATOM 1315 O O . VAL A 1 191 ? 16.114 14.012 92.123 1.00 10.33 191 VAL A O 1
ATOM 1319 N N . GLY A 1 192 ? 15.750 13.406 94.259 1.00 10.36 192 GLY A N 1
ATOM 1320 C CA . GLY A 1 192 ? 16.926 14.100 94.756 1.00 9.94 192 GLY A CA 1
ATOM 1321 C C . GLY A 1 192 ? 18.202 13.582 94.116 1.00 10.44 192 GLY A C 1
ATOM 1322 O O . GLY A 1 192 ? 19.118 14.357 93.817 1.00 10.58 192 GLY A O 1
ATOM 1323 N N . GLY A 1 193 ? 18.250 12.269 93.889 1.00 10.01 193 GLY A N 1
ATOM 1324 C CA . GLY A 1 193 ? 19.372 11.630 93.200 1.00 10.44 193 GLY A CA 1
ATOM 1325 C C . GLY A 1 193 ? 19.555 12.151 91.786 1.00 10.29 193 GLY A C 1
ATOM 1326 O O . GLY A 1 193 ? 20.685 12.343 91.328 1.00 11.13 193 GLY A O 1
ATOM 1327 N N . LEU A 1 194 ? 18.443 12.388 91.099 1.00 10.48 194 LEU A N 1
ATOM 1328 C CA . LEU A 1 194 ? 18.496 12.932 89.747 1.00 10.37 194 LEU A CA 1
ATOM 1329 C C . LEU A 1 194 ? 19.036 14.363 89.718 1.00 10.36 194 LEU A C 1
ATOM 1330 O O . LEU A 1 194 ? 19.839 14.710 88.846 1.00 9.85 194 LEU A O 1
ATOM 1335 N N . VAL A 1 195 ? 18.604 15.189 90.669 1.00 10.20 195 VAL A N 1
ATOM 1336 C CA . VAL A 1 195 ? 19.130 16.550 90.789 1.00 10.47 195 VAL A CA 1
ATOM 1337 C C . VAL A 1 195 ? 20.652 16.513 90.979 1.00 10.75 195 VAL A C 1
ATOM 1338 O O . VAL A 1 195 ? 21.390 17.241 90.315 1.00 10.79 195 VAL A O 1
ATOM 1342 N N . GLN A 1 196 ? 21.109 15.646 91.879 1.00 10.94 196 GLN A N 1
ATOM 1343 C CA . GLN A 1 196 ? 22.537 15.446 92.121 1.00 11.44 196 GLN A CA 1
ATOM 1344 C C . GLN A 1 196 ? 23.273 15.029 90.842 1.00 10.60 196 GLN A C 1
ATOM 1345 O O . GLN A 1 196 ? 24.336 15.570 90.524 1.00 10.88 196 GLN A O 1
ATOM 1351 N N . PHE A 1 197 ? 22.701 14.069 90.117 1.00 9.81 197 PHE A N 1
ATOM 1352 C CA . PHE A 1 197 ? 23.271 13.580 88.863 1.00 9.77 197 PHE A CA 1
ATOM 1353 C C . PHE A 1 197 ? 23.389 14.692 87.822 1.00 9.61 197 PHE A C 1
ATOM 1354 O O . PHE A 1 197 ? 24.426 14.823 87.161 1.00 9.79 197 PHE A O 1
ATOM 1362 N N . LEU A 1 198 ? 22.332 15.487 87.670 1.00 9.79 198 LEU A N 1
ATOM 1363 C CA . LEU A 1 198 ? 22.375 16.582 86.699 1.00 9.77 198 LEU A CA 1
ATOM 1364 C C . LEU A 1 198 ? 23.442 17.612 87.057 1.00 9.90 198 LEU A C 1
ATOM 1365 O O . LEU A 1 198 ? 24.136 18.116 86.178 1.00 10.03 198 LEU A O 1
ATOM 1370 N N . ASP A 1 199 ? 23.593 17.892 88.352 1.00 10.42 199 ASP A N 1
ATOM 1371 C CA . ASP A 1 199 ? 24.667 18.765 88.820 1.00 10.85 199 ASP A CA 1
ATOM 1372 C C . ASP A 1 199 ? 26.038 18.206 88.434 1.00 11.05 199 ASP A C 1
ATOM 1373 O O . ASP A 1 199 ? 26.896 18.936 87.925 1.00 10.93 199 ASP A O 1
ATOM 1378 N N . GLU A 1 200 ? 26.231 16.905 88.648 1.00 10.93 200 GLU A N 1
ATOM 1379 C CA . GLU A 1 200 ? 27.477 16.236 88.258 1.00 11.39 200 GLU A CA 1
ATOM 1380 C C . GLU A 1 200 ? 27.757 16.339 86.759 1.00 11.45 200 GLU A C 1
ATOM 1381 O O . GLU A 1 200 ? 28.880 16.633 86.350 1.00 11.87 200 GLU A O 1
ATOM 1387 N N . ARG A 1 201 ? 26.728 16.105 85.947 1.00 11.47 201 ARG A N 1
ATOM 1388 C CA . ARG A 1 201 ? 26.885 16.132 84.495 1.00 11.61 201 ARG A CA 1
ATOM 1389 C C . ARG A 1 201 ? 27.239 17.525 83.996 1.00 11.43 201 ARG A C 1
ATOM 1390 O O . ARG A 1 201 ? 28.108 17.684 83.135 1.00 11.36 201 ARG A O 1
ATOM 1398 N N . ASN A 1 202 ? 26.569 18.533 84.547 1.00 11.25 202 ASN A N 1
ATOM 1399 C CA . ASN A 1 202 ? 26.850 19.910 84.171 1.00 11.42 202 ASN A CA 1
ATOM 1400 C C . ASN A 1 202 ? 28.235 20.353 84.604 1.00 12.17 202 ASN A C 1
ATOM 1401 O O . ASN A 1 202 ? 28.900 21.085 83.880 1.00 12.39 202 ASN A O 1
ATOM 1406 N N . ALA A 1 203 ? 28.680 19.886 85.768 1.00 12.21 203 ALA A N 1
ATOM 1407 C CA . ALA A 1 203 ? 30.046 20.155 86.210 1.00 13.11 203 ALA A CA 1
ATOM 1408 C C . ALA A 1 203 ? 31.080 19.516 85.277 1.00 13.90 203 ALA A C 1
ATOM 1409 O O . ALA A 1 203 ? 32.076 20.147 84.927 1.00 14.00 203 ALA A O 1
ATOM 1411 N N . GLN A 1 204 ? 30.827 18.277 84.864 1.00 14.69 204 GLN A N 1
ATOM 1412 C CA . GLN A 1 204 ? 31.720 17.558 83.948 1.00 16.03 204 GLN A CA 1
ATOM 1413 C C . GLN A 1 204 ? 31.798 18.228 82.573 1.00 16.23 204 GLN A C 1
ATOM 1414 O O . GLN A 1 204 ? 32.881 18.338 81.993 1.00 16.19 204 GLN A O 1
ATOM 1420 N N . LEU A 1 205 ? 30.653 18.671 82.057 1.00 16.52 205 LEU A N 1
ATOM 1421 C CA . LEU A 1 205 ? 30.608 19.366 80.767 1.00 16.95 205 LEU A CA 1
ATOM 1422 C C . LEU A 1 205 ? 31.275 20.739 80.820 1.00 17.65 205 LEU A C 1
ATOM 1423 O O . LEU A 1 205 ? 31.860 21.192 79.831 1.00 17.63 205 LEU A O 1
ATOM 1428 N N . ALA A 1 206 ? 31.181 21.402 81.970 1.00 18.29 206 ALA A N 1
ATOM 1429 C CA . ALA A 1 206 ? 31.811 22.709 82.150 1.00 19.63 206 ALA A CA 1
ATOM 1430 C C . ALA A 1 206 ? 33.338 22.614 82.081 1.00 20.71 206 ALA A C 1
ATOM 1431 O O . ALA A 1 206 ? 33.996 23.531 81.588 1.00 21.28 206 ALA A O 1
ATOM 1433 N N . LYS A 1 207 ? 33.886 21.494 82.552 1.00 22.19 207 LYS A N 1
ATOM 1434 C CA . LYS A 1 207 ? 35.333 21.240 82.507 1.00 23.68 207 LYS A CA 1
ATOM 1435 C C . LYS A 1 207 ? 35.871 21.092 81.082 1.00 24.03 207 LYS A C 1
ATOM 1436 O O . LYS A 1 207 ? 37.082 21.102 80.863 1.00 24.69 207 LYS A O 1
#

Radius of gyration: 16.77 Å; Cα contacts (8 Å, |Δi|>4): 251; chains: 1; bounding box: 41×32×43 Å

Nearest PDB structures (foldseek):
  2qgu-assembly1_A  TM=1.006E+00  e=4.347E-33  Ralstonia pseudosolanacearum GMI1000
  5uwa-assembly2_B  TM=8.750E-01  e=3.620E-12  Escherichia coli K-12
  4fcz-assembly2_B  TM=8.869E-01  e=1.089E-11  Pseudomonas putida KT2440
  6hsy-assembly1_A  TM=9.069E-01  e=7.816E-11  Pseudomonas aeruginosa PAO1
  8ojg-assembly1_G  TM=8.161E-01  e=2.798E-10  Escherichia coli

Solvent-accessible surface area: 9792 Å² total

Sequence (178 aa):
ADAQATVKTAVDDVLATIKGDPDLRGGNLQKVFQLVDQKIVPRADFKRTTQIAGRFWSQATPEQQQQIQQDGFKSLLLIRTYAGALANVRNQTVVAYKPFRAAADDTDVVVRSTVNNNGEPVALDYRRVEKSPNGWKVYDINISGLWLSETYKNQFADVISKRGGVGGLVQFLDERNAQLAK

Secondary structure (DSSP, 8-state):
--HHHHHHHHHHHHHHHHHT-HHHHTT-HHHHHHHHHHHTGGGB-HHHHHHH--TTTTTS-HHHHHHHHHHHHHHHHHHHHHHHHT-SS-EEEEPPP-S-TT-SEEEEEEEEEETTEEEEEEEEEEEETTEEEEEEEEETTEEHHHHHHHHHHHHHHHHTSHHHHHHHHHHHHHHHH-

B-factor: mean 14.19, std 7.7, range [2.37, 55.05]

Foldseek 3Di:
DAQQVLVQQLVVQLLVVLQPDLVLLVQDLVVLVVSCVPRAVVQADLLVLQPLLDPQCVVDDPVLSVLSSVLVVLLVSLVCSNVSSNRHPKDKDWDDFDDDRPDFWGKTWIWICDVNDTWIKMFIWGQDPVGIHTHWIAGPNRIPSVVSNVVQVVQCVVVVGSVSSSVVSVVSSVVSVD

Organism: Ralstonia nicotianae (strain ATCC BAA-1114 / GMI1000) (NCBI:txid267608)

InterPro domains:
  IPR008869 Toluene tolerance Ttg2/phospholipid-binding protein MlaC [PF05494] (37-199)
  IPR008869 Toluene tolerance Ttg2/phospholipid-binding protein MlaC [PIRSF004649] (2-206)
  IPR008869 Toluene tolerance Ttg2/phospholipid-binding protein MlaC [PTHR36573] (4-204)

CATH classification: 3.10.450.50 (+1 more: 1.10.10.640)